Protein AF-A0A9E5WN48-F1 (afdb_monomer_lite)

pLDDT: mean 76.82, std 17.67, range [32.81, 97.25]

Secondary structure (DSSP, 8-state):
-------TTPBPTTS-B--PPTT-STTTSPPPPPPHHHHHHHHS----------S--TTS-EETTTHHHHHHHHHHHHHHTT--HHHHHHHHHHHHHHHEESPPPHHHHHHHHHHHHTSPP-THHHHHHH---HHHHTTS-SS--PPPPPPPPS-PPPPPPPPGGGS-TTTHHHHHHHHHHHTS-THHHHHHHHHHHHHHHGGG----PPPPPP-

Radius of gyration: 25.6 Å; chains: 1; bounding box: 61×51×61 Å

Sequence (215 aa):
DGGYIILPPSDHESSRQYCWIIGQEPSECDIAEAPDWLLDMIEQDSPAGPVASDEPVAGEEIPEGYRNRTLASQAGHMRQIGMAADEIAPALQAINLRRCKPPLDAAEVERIAASIGRYDPDTCRQAQVECWPERFLKNLGDGTDWPDPQPIPDALPPVKVFEPALLPGTIRPWVVDIAERMQCPVEFPAICAMVALAGIIGRRASIRPLPPKSP

Structure (mmCIF, N/CA/C/O backbone):
data_AF-A0A9E5WN48-F1
#
_entry.id   AF-A0A9E5WN48-F1
#
loop_
_atom_site.group_PDB
_atom_site.id
_atom_site.type_symbol
_atom_site.label_atom_id
_atom_site.label_alt_id
_atom_site.label_comp_id
_atom_site.label_asym_id
_atom_site.label_entity_id
_atom_site.label_seq_id
_atom_site.pdbx_PDB_ins_code
_atom_site.Cartn_x
_atom_site.Cartn_y
_atom_site.Cartn_z
_atom_site.occupancy
_atom_site.B_iso_or_equiv
_atom_site.auth_seq_id
_atom_site.auth_comp_id
_atom_site.auth_asym_id
_atom_site.auth_atom_id
_atom_site.pdbx_PDB_model_num
ATOM 1 N N . ASP A 1 1 ? 3.680 -8.773 9.009 1.00 37.78 1 ASP A N 1
ATOM 2 C CA . ASP A 1 1 ? 3.330 -8.439 7.617 1.00 37.78 1 ASP A CA 1
ATOM 3 C C . ASP A 1 1 ? 4.567 -8.447 6.745 1.00 37.78 1 ASP A C 1
ATOM 5 O O . ASP A 1 1 ? 5.608 -7.995 7.198 1.00 37.78 1 ASP A O 1
ATOM 9 N N . GLY A 1 2 ? 4.470 -9.020 5.545 1.00 46.91 2 GLY A N 1
ATOM 10 C CA . GLY A 1 2 ? 5.598 -9.174 4.619 1.00 46.91 2 GLY A CA 1
ATOM 11 C C . GLY A 1 2 ? 5.690 -10.596 4.078 1.00 46.91 2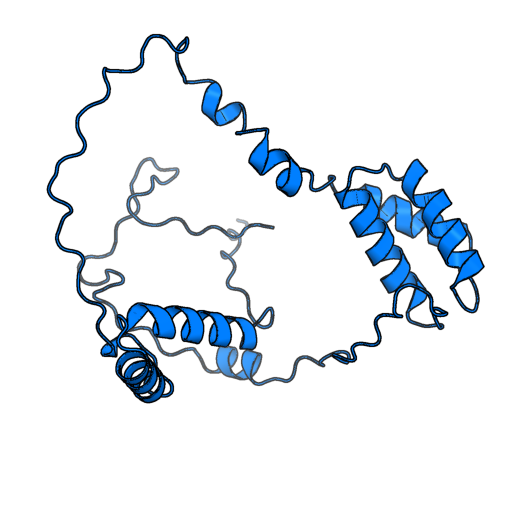 GLY A C 1
ATOM 12 O O . GLY A 1 2 ? 6.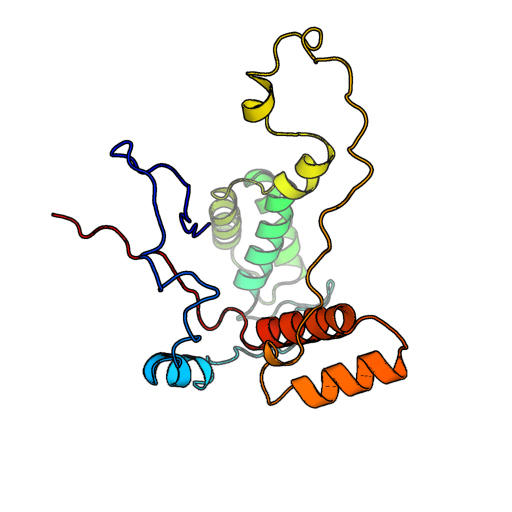525 -11.380 4.520 1.00 46.91 2 GLY A O 1
ATOM 13 N N . GLY A 1 3 ? 4.793 -10.956 3.157 1.00 51.94 3 GLY A N 1
ATOM 14 C CA . GLY A 1 3 ? 4.974 -12.171 2.367 1.00 51.94 3 GLY A CA 1
ATOM 15 C C . GLY A 1 3 ? 6.113 -11.938 1.381 1.00 51.94 3 GLY A C 1
ATOM 16 O O . GLY A 1 3 ? 6.066 -10.973 0.624 1.00 51.94 3 GLY A O 1
ATOM 17 N N . TYR A 1 4 ? 7.132 -12.787 1.409 1.00 59.59 4 TYR A N 1
ATOM 18 C CA . TYR A 1 4 ? 8.212 -12.780 0.429 1.00 59.59 4 TYR A CA 1
ATOM 19 C C . TYR A 1 4 ? 8.173 -14.082 -0.367 1.00 59.59 4 TYR A C 1
ATOM 21 O O . TYR A 1 4 ? 7.771 -15.129 0.145 1.00 59.59 4 TYR A O 1
ATOM 29 N N . ILE A 1 5 ? 8.570 -13.997 -1.630 1.00 69.06 5 ILE A N 1
ATOM 30 C CA . ILE A 1 5 ? 8.809 -15.152 -2.492 1.00 69.06 5 ILE A CA 1
ATOM 31 C C . ILE A 1 5 ? 10.312 -15.243 -2.741 1.00 69.06 5 ILE A C 1
ATOM 33 O O . ILE A 1 5 ? 10.980 -14.220 -2.884 1.00 69.06 5 ILE A O 1
ATOM 37 N N . ILE A 1 6 ? 10.847 -16.461 -2.754 1.00 76.31 6 ILE A N 1
ATOM 38 C CA . ILE A 1 6 ? 12.250 -16.719 -3.082 1.00 76.31 6 ILE A CA 1
ATOM 39 C C . ILE A 1 6 ? 12.292 -17.123 -4.555 1.00 76.31 6 ILE A C 1
ATOM 41 O O . ILE A 1 6 ? 11.591 -18.049 -4.956 1.00 76.31 6 ILE A O 1
ATOM 45 N N . LEU A 1 7 ? 13.077 -16.407 -5.359 1.00 77.94 7 LEU A N 1
ATOM 46 C CA . LEU A 1 7 ? 13.187 -16.631 -6.801 1.00 77.94 7 LEU A CA 1
ATOM 47 C C . LEU A 1 7 ? 14.595 -17.109 -7.164 1.00 77.94 7 LEU A C 1
ATOM 49 O O . LEU A 1 7 ? 15.557 -16.689 -6.515 1.00 77.94 7 LEU A O 1
ATOM 53 N N . PRO A 1 8 ? 14.758 -17.927 -8.214 1.00 81.31 8 PRO A N 1
ATOM 54 C CA . PRO A 1 8 ? 16.066 -18.175 -8.807 1.00 81.31 8 PRO A CA 1
ATOM 55 C C . PRO A 1 8 ? 16.830 -16.870 -9.100 1.00 81.31 8 PRO A C 1
ATOM 57 O O . PRO A 1 8 ? 16.208 -15.911 -9.564 1.00 81.31 8 PRO A O 1
ATOM 60 N N . PRO A 1 9 ? 18.155 -16.809 -8.870 1.00 80.25 9 PRO A N 1
ATOM 61 C CA . PRO A 1 9 ? 19.050 -17.873 -8.398 1.00 80.25 9 PRO A CA 1
ATOM 62 C C . PRO A 1 9 ? 19.294 -17.848 -6.871 1.00 80.25 9 PRO A C 1
ATOM 64 O O . PRO A 1 9 ? 20.406 -18.107 -6.424 1.00 80.25 9 PRO A O 1
ATOM 67 N N . SER A 1 10 ? 18.300 -17.487 -6.050 1.00 82.88 10 SER A N 1
ATOM 68 C CA . SER A 1 10 ? 18.485 -17.366 -4.593 1.00 82.88 10 SER A CA 1
ATOM 69 C C . SER A 1 10 ? 18.923 -18.683 -3.940 1.00 82.88 10 SER A C 1
ATOM 71 O O . SER A 1 10 ? 18.476 -19.766 -4.334 1.00 82.88 10 SER A O 1
ATOM 73 N N . ASP A 1 11 ? 19.746 -18.585 -2.896 1.00 85.81 11 ASP A N 1
ATOM 74 C CA . ASP A 1 11 ? 20.215 -19.742 -2.134 1.00 85.81 11 ASP A CA 1
ATOM 75 C C . ASP A 1 11 ? 19.125 -20.291 -1.192 1.00 85.81 11 ASP A C 1
ATOM 77 O O . ASP A 1 11 ? 18.425 -19.552 -0.496 1.00 85.81 11 ASP A O 1
ATOM 81 N N . HIS A 1 12 ? 18.995 -21.615 -1.156 1.00 78.31 12 HIS A N 1
ATOM 82 C CA . HIS A 1 12 ? 18.154 -22.366 -0.228 1.00 78.31 12 HIS A CA 1
ATOM 83 C C . HIS A 1 12 ? 18.932 -22.710 1.052 1.00 78.31 12 HIS A C 1
ATOM 85 O O . HIS A 1 12 ? 20.155 -22.855 1.024 1.00 78.31 12 HIS A O 1
ATOM 91 N N . GLU A 1 13 ? 18.231 -22.958 2.163 1.00 80.19 13 GLU A N 1
ATOM 92 C CA . GLU A 1 13 ? 18.837 -23.397 3.436 1.00 80.19 13 GLU A CA 1
ATOM 93 C C . GLU A 1 13 ? 19.709 -24.660 3.299 1.00 80.19 13 GLU A C 1
ATOM 95 O O . GLU A 1 13 ? 20.651 -24.861 4.059 1.00 80.19 13 GLU A O 1
ATOM 100 N N . SER A 1 14 ? 19.452 -25.483 2.278 1.00 81.25 14 SER A N 1
ATOM 101 C CA . SER A 1 14 ? 20.245 -26.671 1.945 1.00 81.25 14 SER A CA 1
ATOM 102 C C . SER A 1 14 ? 21.529 -26.379 1.147 1.00 81.25 14 SER A C 1
ATOM 104 O O . SER A 1 14 ? 22.093 -27.310 0.572 1.00 81.25 14 SER A O 1
ATOM 106 N N . SER A 1 15 ? 21.927 -25.110 0.997 1.00 80.88 15 SER A N 1
ATOM 107 C CA . SER A 1 15 ? 23.059 -24.656 0.164 1.00 80.88 15 SER A CA 1
ATOM 108 C C . SER A 1 15 ? 22.938 -25.000 -1.330 1.00 80.88 15 SER A C 1
ATOM 110 O O . SER A 1 15 ? 23.935 -25.078 -2.044 1.00 80.88 15 SER A O 1
ATOM 112 N N . ARG A 1 16 ? 21.713 -25.232 -1.813 1.00 80.94 16 ARG A N 1
ATOM 113 C CA . ARG A 1 16 ? 21.391 -25.389 -3.242 1.00 80.94 16 ARG A CA 1
ATOM 114 C C . ARG A 1 16 ? 20.715 -24.115 -3.731 1.00 80.94 16 ARG A C 1
ATOM 116 O O . ARG A 1 16 ? 20.068 -23.448 -2.936 1.00 80.94 16 ARG A O 1
ATOM 123 N N . GLN A 1 17 ? 20.810 -23.801 -5.015 1.00 81.94 17 GLN A N 1
ATOM 124 C CA . GLN A 1 17 ? 20.102 -22.654 -5.584 1.00 81.94 17 GLN A CA 1
ATOM 125 C C . GLN A 1 17 ? 18.737 -23.058 -6.120 1.00 81.94 17 GLN A C 1
ATOM 127 O O . GLN A 1 17 ? 18.580 -24.133 -6.704 1.00 81.94 17 GLN A O 1
ATOM 132 N N . TYR A 1 18 ? 17.758 -22.173 -5.944 1.00 82.06 18 TYR A N 1
ATOM 133 C CA . TYR A 1 18 ? 16.529 -22.250 -6.717 1.00 82.06 18 TYR A CA 1
ATOM 134 C C . TYR A 1 18 ? 16.872 -22.037 -8.194 1.00 82.06 18 TYR A C 1
ATOM 136 O O . TYR A 1 18 ? 17.537 -21.066 -8.547 1.00 82.06 18 TYR A O 1
ATOM 144 N N . CYS A 1 19 ? 16.407 -22.930 -9.061 1.00 82.50 19 CYS A N 1
ATOM 145 C CA . CYS A 1 19 ? 16.477 -22.779 -10.509 1.00 82.50 19 CYS A CA 1
ATOM 146 C C . CYS A 1 19 ? 15.087 -22.973 -11.116 1.00 82.50 19 CYS A C 1
ATOM 148 O O . CYS A 1 19 ? 14.242 -23.672 -10.549 1.00 82.50 19 CYS A O 1
ATOM 150 N N . TRP A 1 20 ? 14.848 -22.340 -12.264 1.00 82.69 20 TRP A N 1
ATOM 151 C CA . TRP A 1 20 ? 13.679 -22.659 -13.074 1.00 82.69 20 TRP A CA 1
ATOM 152 C C . TRP A 1 20 ? 13.835 -24.069 -13.638 1.00 82.69 20 TRP A C 1
ATOM 154 O O . TRP A 1 20 ? 14.940 -24.499 -13.983 1.00 82.69 20 TRP A O 1
ATOM 164 N N . ILE A 1 21 ? 12.725 -24.798 -13.723 1.00 86.38 21 ILE A N 1
ATOM 165 C CA . ILE A 1 21 ? 12.701 -26.033 -14.504 1.00 86.38 21 ILE A CA 1
ATOM 166 C C . ILE A 1 21 ? 12.918 -25.622 -15.963 1.00 86.38 21 ILE A C 1
ATOM 168 O O . ILE A 1 21 ? 12.283 -24.681 -16.432 1.00 86.38 21 ILE A O 1
ATOM 172 N N . ILE A 1 22 ? 13.825 -26.307 -16.662 1.00 82.75 22 ILE A N 1
ATOM 173 C CA . ILE A 1 22 ? 14.122 -26.038 -18.076 1.00 82.75 22 ILE A CA 1
ATOM 174 C C . ILE A 1 22 ? 12.816 -26.097 -18.880 1.00 82.75 22 ILE A C 1
ATOM 176 O O . ILE A 1 22 ? 12.098 -27.097 -18.790 1.00 82.75 22 ILE A O 1
ATOM 180 N N . GLY A 1 23 ? 12.515 -25.055 -19.659 1.00 79.44 23 GLY A N 1
ATOM 181 C CA . GLY A 1 23 ? 11.264 -24.961 -20.415 1.00 79.44 23 GLY A CA 1
ATOM 182 C C . GLY A 1 23 ? 10.073 -24.421 -19.614 1.00 79.44 23 GLY A C 1
ATOM 183 O O . GLY A 1 23 ? 8.961 -24.421 -20.133 1.00 79.44 23 GLY A O 1
ATOM 184 N N . GLN A 1 24 ? 10.262 -24.043 -18.344 1.00 81.50 24 GLN A N 1
ATOM 185 C CA . GLN A 1 24 ? 9.226 -23.462 -17.478 1.00 81.50 24 GLN A CA 1
ATOM 186 C C . GLN A 1 24 ? 9.681 -22.168 -16.799 1.00 81.50 24 GLN A C 1
ATOM 188 O O . GLN A 1 24 ? 9.308 -21.853 -15.663 1.00 81.50 24 GLN A O 1
ATOM 193 N N . GLU A 1 25 ? 10.534 -21.417 -17.478 1.00 82.94 25 GLU A N 1
ATOM 194 C CA . GLU A 1 25 ? 10.893 -20.072 -17.055 1.00 82.94 25 GLU A CA 1
ATOM 195 C C . GLU A 1 25 ? 9.659 -19.149 -17.156 1.00 82.94 25 GLU A C 1
ATOM 197 O O . GLU A 1 25 ? 8.767 -19.406 -17.966 1.00 82.94 25 GLU A O 1
ATOM 202 N N . PRO A 1 26 ? 9.570 -18.045 -16.386 1.00 77.12 26 PRO A N 1
ATOM 203 C CA . PRO A 1 26 ? 8.399 -17.161 -16.417 1.00 77.12 26 PRO A CA 1
ATOM 204 C C . PRO A 1 26 ? 8.081 -16.588 -17.801 1.00 77.12 26 PRO A C 1
ATOM 206 O O . PRO A 1 26 ? 6.944 -16.224 -18.064 1.00 77.12 26 PRO A O 1
ATOM 209 N N . SER A 1 27 ? 9.087 -16.487 -18.672 1.00 76.50 27 SER A N 1
ATOM 210 C CA . SER A 1 27 ? 8.938 -16.066 -20.067 1.00 76.50 27 SER A CA 1
ATOM 211 C C . SER A 1 27 ? 8.544 -17.190 -21.030 1.00 76.50 27 SER A C 1
ATOM 213 O O . SER A 1 27 ? 8.206 -16.897 -22.170 1.00 76.50 27 SER A O 1
ATOM 215 N N . GLU A 1 28 ? 8.636 -18.451 -20.606 1.00 80.69 28 GLU A N 1
ATOM 216 C CA . GLU A 1 28 ? 8.344 -19.647 -21.413 1.00 80.69 28 GLU A CA 1
ATOM 217 C C . GLU A 1 28 ? 7.016 -20.314 -21.023 1.00 80.69 28 GLU A C 1
ATOM 219 O O . GLU A 1 28 ? 6.503 -21.154 -21.761 1.00 80.69 28 GLU A O 1
ATOM 224 N N . CYS A 1 29 ? 6.444 -19.929 -19.881 1.00 75.81 29 CYS A N 1
ATOM 225 C CA . CYS A 1 29 ? 5.135 -20.375 -19.426 1.00 75.81 29 CYS A CA 1
ATOM 226 C C . CYS A 1 29 ? 4.051 -19.359 -19.780 1.00 75.81 29 CYS A C 1
ATOM 228 O O . CYS A 1 29 ? 4.156 -18.179 -19.436 1.00 75.81 29 CYS A O 1
AT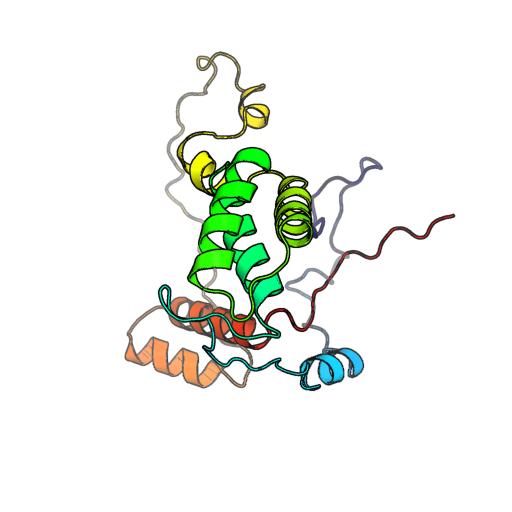OM 230 N N . ASP A 1 30 ? 2.952 -19.844 -20.353 1.00 78.12 30 ASP A N 1
ATOM 231 C CA . ASP A 1 30 ? 1.720 -19.066 -20.397 1.00 78.12 30 ASP A CA 1
ATOM 232 C C . ASP A 1 30 ? 1.208 -18.811 -18.974 1.00 78.12 30 ASP A C 1
ATOM 234 O O . ASP A 1 30 ? 1.327 -19.650 -18.073 1.00 78.12 30 ASP A O 1
ATOM 238 N N . ILE A 1 31 ? 0.612 -17.635 -18.772 1.00 77.38 31 ILE A N 1
ATOM 239 C CA . ILE A 1 31 ? -0.076 -17.326 -17.521 1.00 77.38 31 ILE A CA 1
ATOM 240 C C . ILE A 1 31 ? -1.234 -18.315 -17.382 1.00 77.38 31 ILE A C 1
ATOM 242 O O . ILE A 1 31 ? -2.147 -18.328 -18.206 1.00 77.38 31 ILE A O 1
ATOM 246 N N . ALA A 1 32 ? -1.189 -19.141 -16.336 1.00 79.56 32 ALA A N 1
ATOM 247 C CA . ALA A 1 32 ? -2.253 -20.089 -16.046 1.00 79.56 32 ALA A CA 1
ATOM 248 C C . ALA A 1 32 ? -3.584 -19.358 -15.819 1.00 79.56 32 ALA A C 1
ATOM 250 O O . ALA A 1 32 ? -3.618 -18.301 -15.179 1.00 79.56 32 ALA A O 1
ATOM 251 N N . GLU A 1 33 ? -4.680 -19.940 -16.310 1.00 82.62 33 GLU A N 1
ATOM 252 C CA . GLU A 1 33 ? -6.013 -19.416 -16.024 1.00 82.62 33 GLU A CA 1
ATOM 253 C C . GLU A 1 33 ? -6.263 -19.405 -14.512 1.00 82.62 33 GLU A C 1
ATOM 255 O O . GLU A 1 33 ? -5.907 -20.339 -13.783 1.00 82.62 33 GLU A O 1
ATOM 260 N N . ALA A 1 34 ? -6.856 -18.310 -14.032 1.00 82.38 34 ALA A N 1
ATOM 261 C CA . ALA A 1 34 ? -7.240 -18.201 -12.636 1.00 82.38 34 ALA A CA 1
ATOM 262 C C . ALA A 1 34 ? -8.321 -19.254 -12.338 1.00 82.38 34 ALA A C 1
ATOM 264 O O . ALA A 1 34 ? -9.293 -19.343 -13.085 1.00 82.38 34 ALA A O 1
ATOM 265 N N . PRO A 1 35 ? -8.183 -20.048 -11.264 1.00 86.75 35 PRO A N 1
ATOM 266 C CA . PRO A 1 35 ? -9.173 -21.066 -10.943 1.00 86.75 35 PRO A CA 1
ATOM 267 C C . PRO A 1 35 ? -10.507 -20.424 -10.534 1.00 86.75 35 PRO A C 1
ATOM 269 O O . PRO A 1 35 ? -10.507 -19.386 -9.872 1.00 86.75 35 PRO A O 1
ATOM 272 N N . ASP A 1 36 ? -11.628 -21.078 -10.849 1.00 87.12 36 ASP A N 1
ATOM 273 C CA . ASP A 1 36 ? -12.984 -20.535 -10.644 1.00 87.12 36 ASP A CA 1
ATOM 274 C C . ASP A 1 36 ? -13.228 -20.031 -9.216 1.00 87.12 36 ASP A C 1
ATOM 276 O O . ASP A 1 36 ? -13.734 -18.935 -9.022 1.00 87.12 36 ASP A O 1
ATOM 280 N N . TRP A 1 37 ? -12.758 -20.759 -8.198 1.00 86.75 37 TRP A N 1
ATOM 281 C CA . TRP A 1 37 ? -12.919 -20.345 -6.797 1.00 86.75 37 TRP A CA 1
ATOM 282 C C . TRP A 1 37 ? -12.255 -18.994 -6.479 1.00 86.75 37 TRP A C 1
ATOM 284 O O . TRP A 1 37 ? -12.676 -18.298 -5.553 1.00 86.75 37 TRP A O 1
ATOM 294 N N . LEU A 1 38 ? -11.188 -18.635 -7.201 1.00 80.12 38 LEU A N 1
ATOM 295 C CA . LEU A 1 38 ? -10.506 -17.353 -7.049 1.00 80.12 38 LEU A CA 1
ATOM 296 C C . LEU A 1 38 ? -11.290 -16.249 -7.760 1.00 80.12 38 LEU A C 1
ATOM 298 O O . LEU A 1 38 ? -11.389 -15.148 -7.223 1.00 80.12 38 LEU A O 1
ATOM 302 N N . LEU A 1 39 ? -11.861 -16.550 -8.929 1.00 84.06 39 LEU A N 1
ATOM 303 C CA . LEU A 1 39 ? -12.754 -15.639 -9.647 1.00 84.06 39 LEU A CA 1
ATOM 304 C C . LEU A 1 39 ? -14.007 -15.352 -8.815 1.00 84.06 39 LEU A C 1
ATOM 306 O O . LEU A 1 39 ? -14.292 -14.188 -8.547 1.00 84.06 39 LEU A O 1
ATOM 310 N N . ASP A 1 40 ? -14.648 -16.389 -8.276 1.00 83.94 40 ASP A N 1
ATOM 311 C CA . ASP A 1 40 ? -15.796 -16.281 -7.373 1.00 83.94 40 ASP A CA 1
ATOM 312 C C . ASP A 1 40 ? -15.479 -15.400 -6.155 1.00 83.94 40 ASP A C 1
ATOM 314 O O . ASP A 1 40 ? -16.303 -14.600 -5.721 1.00 83.94 40 ASP A O 1
ATOM 318 N N . MET A 1 41 ? -14.272 -15.516 -5.592 1.00 76.38 41 MET A N 1
ATOM 319 C CA . MET A 1 41 ? -13.831 -14.701 -4.454 1.00 76.38 41 MET A CA 1
ATOM 320 C C . MET A 1 41 ? -13.650 -13.221 -4.818 1.00 76.38 41 MET A C 1
ATOM 322 O O . MET A 1 41 ? -13.844 -12.351 -3.969 1.00 76.38 41 MET A O 1
ATOM 326 N N . ILE A 1 42 ? -13.259 -12.927 -6.060 1.00 76.31 42 ILE A N 1
ATOM 327 C CA . ILE A 1 42 ? -13.094 -11.559 -6.570 1.00 76.31 42 ILE A CA 1
ATOM 328 C C . ILE A 1 42 ? -14.457 -10.945 -6.934 1.00 76.31 42 ILE A C 1
ATOM 330 O O . ILE A 1 42 ? -14.657 -9.745 -6.703 1.00 76.31 42 ILE A O 1
ATOM 334 N N . GLU A 1 43 ? -15.366 -11.760 -7.482 1.00 77.44 43 GLU A N 1
ATOM 335 C CA . GLU A 1 43 ? -16.725 -11.390 -7.897 1.00 77.44 43 GLU A CA 1
ATOM 336 C C . GLU A 1 43 ? -17.693 -11.231 -6.727 1.00 77.44 43 GLU A C 1
ATOM 338 O O . GLU A 1 43 ? -18.587 -10.386 -6.786 1.00 77.44 43 GLU A O 1
ATOM 343 N N . GLN A 1 44 ? -17.517 -12.003 -5.652 1.00 66.38 44 GLN A N 1
ATOM 344 C CA . GLN A 1 44 ? -18.263 -11.790 -4.423 1.00 66.38 44 GLN A CA 1
ATOM 345 C C . GLN A 1 44 ? -18.007 -10.364 -3.939 1.00 66.38 44 GLN A C 1
ATOM 347 O O . GLN A 1 44 ? -16.881 -9.993 -3.592 1.00 66.38 44 GLN A O 1
ATOM 352 N N . ASP A 1 45 ? -19.077 -9.570 -3.880 1.00 54.53 45 ASP A N 1
ATOM 353 C CA . ASP A 1 45 ? -19.098 -8.352 -3.093 1.00 54.53 45 ASP A CA 1
ATOM 354 C C . ASP A 1 45 ? -18.744 -8.759 -1.660 1.00 54.53 45 ASP A C 1
ATOM 356 O O . ASP A 1 45 ? -19.589 -9.172 -0.863 1.00 54.53 45 ASP A O 1
ATOM 360 N N . SER A 1 46 ? -17.462 -8.624 -1.303 1.00 49.31 46 SER A N 1
ATOM 361 C CA . SER A 1 46 ? -17.122 -8.315 0.078 1.00 49.31 46 SER A CA 1
ATOM 362 C C . SER A 1 46 ? -18.074 -7.195 0.449 1.00 49.31 46 SER A C 1
ATOM 364 O O . SER A 1 46 ? -18.129 -6.242 -0.335 1.00 49.31 46 SER A O 1
ATOM 366 N N . PRO A 1 47 ? -18.844 -7.289 1.552 1.00 43.75 47 PRO A N 1
ATOM 367 C CA . PRO A 1 47 ? -19.654 -6.170 1.972 1.00 43.75 47 PRO A CA 1
ATOM 368 C C . PRO A 1 47 ? -18.687 -5.003 2.024 1.00 43.75 47 PRO A C 1
ATOM 370 O O . PRO A 1 47 ? -17.789 -4.950 2.871 1.00 43.75 47 PRO A O 1
ATOM 373 N N . ALA A 1 48 ? -18.816 -4.117 1.040 1.00 42.12 48 ALA A N 1
ATOM 374 C CA . ALA A 1 48 ? -18.238 -2.813 1.091 1.00 42.12 48 ALA A CA 1
ATOM 375 C C . ALA A 1 48 ? -19.011 -2.205 2.250 1.00 42.12 48 ALA A C 1
ATOM 377 O O . ALA A 1 48 ? -20.072 -1.614 2.068 1.00 42.12 48 ALA A O 1
ATOM 378 N N . GLY A 1 49 ? -18.524 -2.449 3.474 1.00 40.53 49 GLY A N 1
ATOM 379 C CA . GLY A 1 49 ? -18.810 -1.576 4.589 1.00 40.53 49 GLY A CA 1
ATOM 380 C C . GLY A 1 49 ? -18.603 -0.195 3.995 1.00 40.53 49 GLY A C 1
ATOM 381 O O . GLY A 1 49 ? -17.546 0.012 3.389 1.00 40.53 49 GLY A O 1
ATOM 382 N N . PRO A 1 50 ? -19.660 0.626 3.979 1.00 32.81 50 PRO A N 1
ATOM 383 C CA . PRO A 1 50 ? -19.851 1.643 2.969 1.00 32.81 50 PRO A CA 1
ATOM 384 C C . PRO A 1 50 ? -18.543 2.389 2.762 1.00 32.81 50 PRO A C 1
ATOM 386 O O . PRO A 1 50 ? -17.987 2.940 3.712 1.00 32.81 50 PRO A O 1
ATOM 389 N N . VAL A 1 51 ? -18.069 2.437 1.514 1.00 41.12 51 VAL A N 1
ATOM 390 C CA . VAL A 1 51 ? -17.160 3.499 1.066 1.00 41.12 51 VAL A CA 1
ATOM 391 C C . VAL A 1 51 ? -17.996 4.778 0.961 1.00 41.12 51 VAL A C 1
ATOM 393 O O . VAL A 1 51 ? -18.051 5.449 -0.060 1.00 41.12 51 VAL A O 1
ATOM 396 N N . ALA A 1 52 ? -18.732 5.082 2.025 1.00 37.31 52 ALA A N 1
ATOM 397 C CA . ALA A 1 52 ? -19.055 6.437 2.338 1.00 37.31 52 ALA A CA 1
ATOM 398 C C . ALA A 1 52 ? -17.735 7.002 2.850 1.00 37.31 52 ALA A C 1
ATOM 400 O O . ALA A 1 52 ? -17.143 6.513 3.816 1.00 37.31 52 ALA A O 1
ATOM 401 N N . SER A 1 53 ? -17.267 8.037 2.176 1.00 38.28 53 SER A N 1
ATOM 402 C CA . SER A 1 53 ? -16.560 9.139 2.807 1.00 38.28 53 SER A CA 1
ATOM 403 C C . SER A 1 53 ? -17.439 9.738 3.923 1.00 38.28 53 SER A C 1
ATOM 405 O O . SER A 1 53 ? -17.885 10.871 3.822 1.00 38.28 53 SER A O 1
ATOM 407 N N . ASP A 1 54 ? -17.724 8.930 4.942 1.00 41.34 54 ASP A N 1
ATOM 408 C CA . ASP A 1 54 ? -18.321 9.263 6.236 1.00 41.34 54 ASP A CA 1
ATOM 409 C C . ASP A 1 54 ? -17.207 9.224 7.294 1.00 41.34 54 ASP A C 1
ATOM 411 O O . ASP A 1 54 ? -17.447 9.024 8.485 1.00 41.34 54 ASP A O 1
ATOM 415 N N . GLU A 1 55 ? -15.942 9.381 6.874 1.00 42.56 55 GLU A N 1
ATOM 416 C CA . GLU A 1 55 ? -14.954 9.880 7.818 1.00 42.56 55 GLU A CA 1
ATOM 417 C C . GLU A 1 55 ? -15.480 11.231 8.296 1.00 42.56 55 GLU A C 1
ATOM 419 O O . GLU A 1 55 ? -15.672 12.120 7.462 1.00 42.56 55 GLU A O 1
ATOM 424 N N . PRO A 1 56 ? -15.731 11.405 9.606 1.00 46.94 56 PRO A N 1
ATOM 425 C CA . PRO A 1 56 ? -16.098 12.702 10.127 1.00 46.94 56 PRO A CA 1
ATOM 426 C C . PRO A 1 56 ? -14.961 13.637 9.746 1.00 46.94 56 PRO A C 1
ATOM 428 O O . PRO A 1 56 ? -13.849 13.500 10.280 1.00 46.94 56 PRO A O 1
ATOM 431 N N . VAL A 1 57 ? -15.235 14.556 8.814 1.00 49.81 57 VAL A N 1
ATOM 432 C CA . VAL A 1 57 ? -14.324 15.634 8.434 1.00 49.81 57 VAL A CA 1
ATOM 433 C C . VAL A 1 57 ? -13.735 16.168 9.730 1.00 49.81 57 VAL A C 1
ATOM 435 O O . VAL A 1 57 ? -14.456 16.331 10.720 1.00 49.81 57 VAL A O 1
ATOM 438 N N . ALA A 1 58 ? -12.411 16.321 9.779 1.00 50.12 58 ALA A N 1
ATOM 439 C CA . ALA A 1 58 ? -11.695 16.728 10.980 1.00 50.12 58 ALA A CA 1
ATOM 440 C C . ALA A 1 58 ? -12.358 17.975 11.608 1.00 50.12 58 ALA A C 1
ATOM 442 O O . ALA A 1 58 ? -12.126 19.093 11.166 1.00 50.12 58 ALA A O 1
ATOM 443 N N . GLY A 1 59 ? -13.221 17.772 12.613 1.00 57.41 59 GLY A N 1
ATOM 444 C CA . GLY A 1 59 ? -14.071 18.833 13.159 1.00 57.41 59 GLY A CA 1
ATOM 445 C C . GLY A 1 59 ? -15.469 18.399 13.609 1.00 57.41 59 GLY A C 1
ATOM 446 O O . GLY A 1 59 ? -15.940 18.924 14.612 1.00 57.41 59 GLY A O 1
ATOM 447 N N . GLU A 1 60 ? -16.108 17.423 12.958 1.00 68.50 60 GLU A N 1
ATOM 448 C CA . GLU A 1 60 ? -17.520 17.090 13.238 1.00 68.50 60 GLU A CA 1
ATOM 449 C C . GLU A 1 60 ? -17.704 16.020 14.330 1.00 68.50 60 GLU A C 1
ATOM 451 O O . GLU A 1 60 ? -16.759 15.299 14.683 1.00 68.50 60 GLU A O 1
ATOM 456 N N . GLU A 1 61 ? -18.901 15.982 14.924 1.00 86.62 61 GLU A N 1
ATOM 457 C CA . GLU A 1 61 ? -19.290 15.056 15.995 1.00 86.62 61 GLU A CA 1
ATOM 458 C C . GLU A 1 61 ? -19.163 13.590 15.542 1.00 86.62 61 GLU A C 1
ATOM 460 O O . GLU A 1 61 ? -19.415 13.255 14.390 1.00 86.62 61 GLU A O 1
ATOM 465 N N . ILE A 1 62 ? -18.751 12.703 16.451 1.00 85.12 62 ILE A N 1
ATOM 466 C CA . ILE A 1 62 ? -18.537 11.275 16.193 1.00 85.12 62 ILE A CA 1
ATOM 467 C C . ILE A 1 62 ? -19.711 10.495 16.803 1.00 85.12 62 ILE A C 1
ATOM 469 O O . ILE A 1 62 ? -19.775 10.372 18.036 1.00 85.12 62 ILE A O 1
ATOM 473 N N . PRO A 1 63 ? -20.634 9.968 15.979 1.00 84.56 63 PRO A N 1
ATOM 474 C CA . PRO A 1 63 ? -21.814 9.271 16.467 1.00 84.56 63 PRO A CA 1
ATOM 475 C C . PRO A 1 63 ? -21.492 7.879 17.025 1.00 84.56 63 PRO A C 1
ATOM 477 O O . PRO A 1 63 ? -20.440 7.274 16.772 1.00 84.56 63 PRO A O 1
ATOM 480 N N . GLU A 1 64 ? -22.439 7.350 17.794 1.00 81.75 64 GLU A N 1
ATOM 481 C CA . GLU A 1 64 ? -22.439 5.970 18.264 1.00 81.75 64 GLU A CA 1
ATOM 482 C C . GLU A 1 64 ? -22.244 4.972 17.105 1.00 81.75 64 GLU A C 1
ATOM 484 O O . GLU A 1 64 ? -22.779 5.142 16.015 1.00 81.75 64 GLU A O 1
ATOM 489 N N . GLY A 1 65 ? -21.408 3.952 17.325 1.00 83.56 65 GLY A N 1
ATOM 490 C CA . GLY A 1 65 ? -20.971 2.995 16.298 1.00 83.56 65 GLY A CA 1
ATOM 491 C C . GLY A 1 65 ? -19.613 3.322 15.663 1.00 83.56 65 GLY A C 1
ATOM 492 O O . GLY A 1 65 ? -18.872 2.402 15.325 1.00 83.56 65 GLY A O 1
ATOM 493 N N . TYR A 1 66 ? -19.220 4.600 15.602 1.00 83.56 66 TYR A N 1
ATOM 494 C CA . TYR A 1 66 ? -17.970 5.023 14.944 1.00 83.56 66 TYR A CA 1
ATOM 495 C C . TYR A 1 66 ? -16.831 5.353 15.919 1.00 83.56 66 TYR A C 1
ATOM 497 O O . TYR A 1 66 ? -15.659 5.243 15.570 1.00 83.56 66 TYR A O 1
ATOM 505 N N . ARG A 1 67 ? -17.163 5.680 17.174 1.00 89.12 67 ARG A N 1
ATOM 506 C CA . ARG A 1 67 ? -16.233 6.166 18.216 1.00 89.12 67 ARG A CA 1
ATOM 507 C C . ARG A 1 67 ? -14.954 5.337 18.366 1.00 89.12 67 ARG A C 1
ATOM 509 O O . ARG A 1 67 ? -13.867 5.894 18.263 1.00 89.12 67 ARG A O 1
ATOM 516 N N . ASN A 1 68 ? -15.067 4.022 18.586 1.00 90.62 68 ASN A N 1
ATOM 517 C CA . ASN A 1 68 ? -13.899 3.160 18.811 1.00 90.62 68 ASN A CA 1
ATOM 518 C C . ASN A 1 68 ? -13.004 3.115 17.557 1.00 90.62 68 ASN A C 1
ATOM 520 O O . ASN A 1 68 ? -11.812 3.393 17.649 1.00 90.62 68 ASN A O 1
ATOM 524 N N . ARG A 1 69 ? -13.592 2.906 16.369 1.00 88.81 69 ARG A N 1
ATOM 525 C CA . ARG A 1 69 ? -12.859 2.925 15.092 1.00 88.81 69 ARG A CA 1
ATOM 526 C C . ARG A 1 69 ? -12.132 4.255 14.872 1.00 88.81 69 ARG A C 1
ATOM 528 O O . ARG A 1 69 ? -10.956 4.250 14.515 1.00 88.81 69 ARG A O 1
ATOM 535 N N . THR A 1 70 ? -12.801 5.384 15.103 1.00 88.94 70 THR A N 1
ATOM 536 C CA . THR A 1 70 ? -12.210 6.716 14.921 1.00 88.94 70 THR A CA 1
ATOM 537 C C . THR A 1 70 ? -11.088 6.989 15.924 1.00 88.94 70 THR A C 1
ATOM 539 O O . THR A 1 70 ? -10.020 7.451 15.523 1.00 88.94 70 THR A O 1
ATOM 542 N N . LEU A 1 71 ? -11.283 6.669 17.208 1.00 92.81 71 LEU A N 1
ATOM 543 C CA . LEU A 1 71 ? -10.258 6.851 18.242 1.00 92.81 71 LEU A CA 1
ATOM 544 C C . LEU A 1 71 ? -9.057 5.922 18.021 1.00 92.81 71 LEU A C 1
ATOM 546 O O . LEU A 1 71 ? -7.923 6.370 18.148 1.00 92.81 71 LEU A O 1
ATOM 550 N N . ALA A 1 72 ? -9.277 4.668 17.619 1.00 91.94 72 ALA A N 1
ATOM 551 C CA . ALA A 1 72 ? -8.206 3.736 17.268 1.00 91.94 72 ALA A CA 1
ATOM 552 C C . ALA A 1 72 ? -7.400 4.218 16.050 1.00 91.94 72 ALA A C 1
ATOM 554 O O . ALA A 1 72 ? -6.176 4.107 16.038 1.00 91.94 72 ALA A O 1
ATOM 555 N N . SER A 1 73 ? -8.064 4.813 15.054 1.00 88.00 73 SER A N 1
ATOM 556 C CA . SER A 1 73 ? -7.395 5.414 13.894 1.00 88.00 73 SER A CA 1
ATOM 557 C C . SER A 1 73 ? -6.534 6.620 14.285 1.00 88.00 73 SER A C 1
ATOM 559 O O . SER A 1 73 ? -5.382 6.723 13.870 1.00 88.00 73 SER A O 1
ATOM 561 N N . GLN A 1 74 ? -7.063 7.523 15.117 1.00 93.00 74 GLN A N 1
ATOM 562 C CA . GLN A 1 74 ? -6.310 8.681 15.618 1.00 93.00 74 GLN A CA 1
ATOM 563 C C . GLN A 1 74 ? -5.124 8.252 16.488 1.00 93.00 74 GLN A C 1
ATOM 565 O O . GLN A 1 74 ? -4.026 8.785 16.343 1.00 93.00 74 GLN A O 1
ATOM 570 N N . ALA A 1 75 ? -5.326 7.249 17.344 1.00 93.62 75 ALA A N 1
ATOM 571 C CA . ALA A 1 75 ? -4.273 6.621 18.129 1.00 93.62 75 ALA A CA 1
ATOM 572 C C . ALA A 1 75 ? -3.180 6.024 17.240 1.00 93.62 75 ALA A C 1
ATOM 574 O O . ALA A 1 75 ? -2.000 6.235 17.505 1.00 93.62 75 ALA A O 1
ATOM 575 N N . GLY A 1 76 ? -3.563 5.321 16.170 1.00 90.06 76 GLY A N 1
ATOM 576 C CA . GLY A 1 76 ? -2.626 4.752 15.202 1.00 90.06 76 GLY A CA 1
ATOM 577 C C . GLY A 1 76 ? -1.761 5.820 14.537 1.00 90.06 76 GLY A C 1
ATOM 578 O O . GLY A 1 76 ? -0.551 5.648 14.437 1.00 90.06 76 GLY A O 1
ATOM 579 N N . HIS A 1 77 ? -2.354 6.957 14.161 1.00 88.69 77 HIS A N 1
ATOM 580 C CA . HIS A 1 77 ? -1.608 8.081 13.594 1.00 88.69 77 HIS A CA 1
ATOM 581 C C . HIS A 1 77 ? -0.620 8.700 14.595 1.00 88.69 77 HIS A C 1
ATOM 583 O O . HIS A 1 77 ? 0.545 8.907 14.266 1.00 88.69 77 HIS A O 1
ATOM 589 N N . MET A 1 78 ? -1.051 8.938 15.837 1.00 92.06 78 MET A N 1
ATOM 590 C CA . MET A 1 78 ? -0.165 9.436 16.897 1.00 92.06 78 MET A CA 1
ATOM 591 C C . MET A 1 78 ? 0.976 8.451 17.191 1.00 92.06 78 MET A C 1
ATOM 593 O O . MET A 1 78 ? 2.126 8.858 17.346 1.00 92.06 78 MET A O 1
ATOM 597 N N . ARG A 1 79 ? 0.683 7.145 17.180 1.00 92.56 79 ARG A N 1
ATOM 598 C CA . ARG A 1 79 ? 1.689 6.094 17.351 1.00 92.56 79 ARG A CA 1
ATOM 599 C C . ARG A 1 79 ? 2.680 6.044 16.194 1.00 92.56 79 ARG A C 1
ATOM 601 O O . ARG A 1 79 ? 3.871 5.890 16.436 1.00 92.56 79 ARG A O 1
ATOM 608 N N . GLN A 1 80 ? 2.215 6.221 14.958 1.00 84.44 80 GLN A N 1
ATOM 609 C CA . GLN A 1 80 ? 3.074 6.311 13.776 1.00 84.44 80 GLN A CA 1
ATOM 610 C C . GLN A 1 80 ? 4.075 7.473 13.878 1.00 84.44 80 GLN A C 1
ATOM 612 O O . GLN A 1 80 ? 5.216 7.325 13.457 1.00 84.44 80 GLN A O 1
ATOM 617 N N . ILE A 1 81 ? 3.669 8.603 14.467 1.00 85.12 81 ILE A N 1
ATOM 618 C CA . ILE A 1 81 ? 4.537 9.774 14.694 1.00 85.12 81 ILE A CA 1
ATOM 619 C C . ILE A 1 81 ? 5.495 9.561 15.889 1.00 85.12 81 ILE A C 1
ATOM 621 O O . ILE A 1 81 ? 6.382 10.374 16.130 1.00 85.12 81 ILE A O 1
ATOM 625 N N . GLY A 1 82 ? 5.370 8.448 16.618 1.00 87.12 82 GLY A N 1
ATOM 626 C CA . GLY A 1 82 ? 6.284 8.066 17.696 1.00 87.12 82 GLY A CA 1
ATOM 627 C C . GLY A 1 82 ? 5.760 8.310 19.107 1.00 87.12 82 GLY A C 1
ATOM 628 O O . GLY A 1 82 ? 6.485 8.037 20.059 1.00 87.12 82 GLY A O 1
ATOM 629 N N . MET A 1 83 ? 4.514 8.768 19.268 1.00 92.19 83 MET A N 1
ATOM 630 C CA . MET A 1 83 ? 3.949 8.998 20.600 1.00 92.19 83 MET A CA 1
ATOM 631 C C . MET A 1 83 ? 3.788 7.682 21.376 1.00 92.19 83 MET A C 1
ATOM 633 O O . MET A 1 83 ? 3.443 6.624 20.821 1.00 92.19 83 MET A O 1
ATOM 637 N N . ALA A 1 84 ? 4.042 7.742 22.678 1.00 92.38 84 ALA A N 1
ATOM 638 C CA . ALA A 1 84 ? 3.861 6.636 23.606 1.00 92.38 84 ALA A CA 1
ATOM 639 C C . ALA A 1 84 ? 2.397 6.516 24.071 1.00 92.38 84 ALA A C 1
ATOM 641 O O . ALA A 1 84 ? 1.587 7.430 23.915 1.00 92.38 84 ALA A O 1
ATOM 642 N N . ALA A 1 85 ? 2.015 5.352 24.606 1.00 91.62 85 ALA A N 1
ATOM 643 C CA . ALA A 1 85 ? 0.622 5.069 24.973 1.00 91.62 85 ALA A CA 1
ATOM 644 C C . ALA A 1 85 ? 0.075 6.025 26.052 1.00 91.62 85 ALA A C 1
ATOM 646 O O . ALA A 1 85 ? -1.099 6.396 26.012 1.00 91.62 85 ALA A O 1
ATOM 647 N N . ASP A 1 86 ? 0.931 6.438 26.984 1.00 94.31 86 ASP A N 1
ATOM 648 C CA . ASP A 1 86 ? 0.664 7.417 28.041 1.00 94.31 86 ASP A CA 1
ATOM 649 C C . ASP A 1 86 ? 0.519 8.853 27.512 1.00 94.31 86 ASP A C 1
ATOM 651 O O . ASP A 1 86 ? -0.189 9.652 28.121 1.00 94.31 86 ASP A O 1
ATOM 655 N N . GLU A 1 87 ? 1.094 9.168 26.349 1.00 94.62 87 GLU A N 1
ATOM 656 C CA . GLU A 1 87 ? 0.893 10.441 25.640 1.00 94.62 87 GLU A CA 1
ATOM 657 C C . GLU A 1 87 ? -0.359 10.412 24.746 1.00 94.62 87 GLU A C 1
ATOM 659 O O . GLU A 1 87 ? -1.068 11.411 24.600 1.00 94.62 87 GLU A O 1
ATOM 664 N N . ILE A 1 88 ? -0.669 9.248 24.168 1.00 95.31 88 ILE A N 1
ATOM 665 C CA . ILE A 1 88 ? -1.840 9.027 23.308 1.00 95.31 88 ILE A CA 1
ATOM 666 C C . ILE A 1 88 ? -3.141 9.081 24.118 1.00 95.31 88 ILE A C 1
ATOM 668 O O . ILE A 1 88 ? -4.116 9.697 23.682 1.00 95.31 88 ILE A O 1
ATOM 672 N N . ALA A 1 89 ? -3.178 8.450 25.295 1.00 96.31 89 ALA A N 1
ATOM 673 C CA . ALA A 1 89 ? -4.375 8.364 26.133 1.00 96.31 89 ALA A CA 1
ATOM 674 C C . ALA A 1 89 ? -5.019 9.732 26.467 1.00 96.31 89 ALA A C 1
ATOM 676 O O . ALA A 1 89 ? -6.214 9.895 26.196 1.00 96.31 89 ALA A O 1
ATOM 677 N N . PRO A 1 90 ? -4.293 10.749 26.980 1.00 97.12 90 PRO A N 1
ATOM 678 C CA . PRO A 1 90 ? -4.886 12.054 27.275 1.00 97.12 90 PRO A CA 1
ATOM 679 C C . PRO A 1 90 ? -5.367 12.787 26.014 1.00 97.12 90 PRO A C 1
ATOM 681 O O . PRO A 1 90 ? -6.396 13.468 26.056 1.00 97.12 90 PRO A O 1
ATOM 684 N N . ALA A 1 91 ? -4.684 12.613 24.877 1.00 95.38 91 ALA A N 1
ATOM 685 C CA . ALA A 1 91 ? -5.110 13.189 23.604 1.00 95.38 91 ALA A CA 1
ATOM 686 C C . ALA A 1 91 ? -6.435 12.575 23.122 1.00 95.38 91 ALA A C 1
ATOM 688 O O . ALA A 1 91 ? -7.369 13.303 22.770 1.00 95.38 91 ALA A O 1
ATOM 689 N N . LEU A 1 92 ? -6.564 11.244 23.177 1.00 95.81 92 LEU A N 1
ATOM 690 C CA . LEU A 1 92 ? -7.821 10.564 22.859 1.00 95.81 92 LEU A CA 1
ATOM 691 C C . LEU A 1 92 ? -8.940 10.957 23.820 1.00 95.81 92 LEU A C 1
ATOM 693 O O . LEU A 1 92 ? -10.071 11.144 23.378 1.00 95.81 92 LEU A O 1
ATOM 697 N N . GLN A 1 93 ? -8.640 11.130 25.108 1.00 97.12 93 GLN A N 1
ATOM 698 C CA . GLN A 1 93 ? -9.630 11.546 26.097 1.00 97.12 93 GLN A CA 1
ATOM 699 C C . GLN A 1 93 ? -10.192 12.935 25.773 1.00 97.12 93 GLN A C 1
ATOM 701 O O . GLN A 1 93 ? -11.410 13.133 25.801 1.00 97.12 93 GLN A O 1
ATOM 706 N N . ALA A 1 94 ? -9.331 13.881 25.388 1.00 95.38 94 ALA A N 1
ATOM 707 C CA . ALA A 1 94 ? -9.760 15.204 24.941 1.00 95.38 94 ALA A CA 1
ATOM 708 C C . ALA A 1 94 ? -10.644 15.127 23.683 1.00 95.38 94 ALA A C 1
ATOM 710 O O . ALA A 1 94 ? -11.664 15.817 23.594 1.00 95.38 94 ALA A O 1
ATOM 711 N N . ILE A 1 95 ? -10.299 14.263 22.722 1.00 93.56 95 ILE A N 1
ATOM 712 C CA . ILE A 1 95 ? -11.092 14.079 21.500 1.00 93.56 95 ILE A CA 1
ATOM 713 C C . ILE A 1 95 ? -12.439 13.412 21.805 1.00 93.56 95 ILE A C 1
ATOM 715 O O . ILE A 1 95 ? -13.463 13.873 21.302 1.00 93.56 95 ILE A O 1
ATOM 719 N N . ASN A 1 96 ? -12.457 12.390 22.658 1.00 95.31 96 ASN A N 1
ATOM 720 C CA . ASN A 1 96 ? -13.658 11.675 23.072 1.00 95.31 96 ASN A CA 1
ATOM 721 C C . ASN A 1 96 ? -14.659 12.609 23.765 1.00 95.31 96 ASN A C 1
ATOM 723 O O . ASN A 1 96 ? -15.817 12.672 23.363 1.00 95.31 96 ASN A O 1
ATOM 727 N N . LEU A 1 97 ? -14.204 13.408 24.734 1.00 94.50 97 LEU A N 1
ATOM 728 C CA . LEU A 1 97 ? -15.064 14.367 25.436 1.00 94.50 97 LEU A CA 1
ATOM 729 C C . LEU A 1 97 ? -15.595 15.470 24.513 1.00 94.50 97 LEU A C 1
ATOM 731 O O . LEU A 1 97 ? -16.731 15.918 24.671 1.00 94.50 97 LEU A O 1
ATOM 735 N N . ARG A 1 98 ? -14.784 15.910 23.543 1.00 92.44 98 ARG A N 1
ATOM 736 C CA . ARG A 1 98 ? -15.160 16.992 22.629 1.00 92.44 98 ARG A CA 1
ATOM 737 C C . ARG A 1 98 ? -16.081 16.525 21.503 1.00 92.44 98 ARG A C 1
ATOM 739 O O . ARG A 1 98 ? -16.984 17.266 21.130 1.00 92.44 98 ARG A O 1
ATOM 746 N N . ARG A 1 99 ? -15.824 15.345 20.930 1.00 91.31 99 ARG A N 1
ATOM 747 C CA . ARG A 1 99 ? -16.423 14.914 19.656 1.00 91.31 99 ARG A CA 1
ATOM 748 C C . ARG A 1 99 ? -17.330 13.691 19.772 1.00 91.31 99 ARG A C 1
ATOM 750 O O . ARG A 1 99 ? -18.274 13.622 19.001 1.00 91.31 99 ARG A O 1
ATOM 757 N N . CYS A 1 100 ? -17.108 12.746 20.685 1.00 91.00 100 CYS A N 1
ATOM 758 C CA . CYS A 1 100 ? -17.926 11.527 20.741 1.00 91.00 100 CYS A CA 1
ATOM 759 C C . CYS A 1 100 ? -19.296 11.778 21.383 1.00 91.00 100 CYS A C 1
ATOM 761 O O . CYS A 1 100 ? -19.387 12.327 22.484 1.00 91.00 100 CYS A O 1
ATOM 763 N N . LYS A 1 101 ? -20.366 11.324 20.721 1.00 89.56 101 LYS A N 1
ATOM 764 C CA . LYS A 1 101 ? -21.748 11.428 21.206 1.00 89.56 101 LYS A CA 1
ATOM 765 C C . LYS A 1 101 ? -22.435 10.047 21.220 1.00 89.56 101 LYS A C 1
ATOM 767 O O . LYS A 1 101 ? -22.700 9.507 20.148 1.00 89.56 101 LYS A O 1
ATOM 772 N N . PRO A 1 102 ? -22.745 9.479 22.406 1.00 89.56 102 PRO A N 1
ATOM 773 C CA . PRO A 1 102 ? -22.241 9.877 23.726 1.00 89.56 102 PRO A CA 1
ATOM 774 C C . PRO A 1 102 ? -20.739 9.552 23.890 1.00 89.56 102 PRO A C 1
ATOM 776 O O . PRO A 1 102 ? -20.235 8.663 23.190 1.00 89.56 102 PRO A O 1
ATOM 779 N N . PRO A 1 103 ? -20.011 10.233 24.798 1.00 91.88 103 PRO A N 1
ATOM 780 C CA . PRO A 1 103 ? -18.611 9.919 25.078 1.00 91.88 103 PRO A CA 1
ATOM 781 C C . PRO A 1 103 ? -18.428 8.477 25.561 1.00 91.88 103 PRO A C 1
ATOM 783 O O . PRO A 1 103 ? -19.276 7.952 26.283 1.00 91.88 103 PRO A O 1
ATOM 786 N N . LEU A 1 104 ? -17.315 7.847 25.183 1.00 92.69 104 LEU A N 1
ATOM 787 C CA . LEU A 1 104 ? -16.885 6.580 25.780 1.00 92.69 104 LEU A CA 1
ATOM 788 C C . LEU A 1 104 ? -16.399 6.798 27.217 1.00 92.69 104 LEU A C 1
ATOM 790 O O . LEU A 1 104 ? -15.974 7.901 27.574 1.00 92.69 104 LEU A O 1
ATOM 794 N N . ASP A 1 105 ? -16.431 5.742 28.027 1.00 95.81 105 ASP A N 1
ATOM 795 C CA . ASP A 1 105 ? -15.820 5.772 29.351 1.00 95.81 105 ASP A CA 1
ATOM 796 C C . ASP A 1 105 ? -14.285 5.877 29.258 1.00 95.81 105 ASP A C 1
ATOM 798 O O . ASP A 1 105 ? -13.670 5.494 28.260 1.00 95.81 105 ASP A O 1
ATOM 802 N N . ALA A 1 106 ? -13.659 6.434 30.297 1.00 93.94 106 ALA A N 1
ATOM 803 C CA . ALA A 1 106 ? -12.215 6.668 30.303 1.00 93.94 106 ALA A CA 1
ATOM 804 C C . ALA A 1 106 ? -11.404 5.363 30.208 1.00 93.94 106 ALA A C 1
ATOM 806 O O . ALA A 1 106 ? -10.371 5.335 29.545 1.00 93.94 106 ALA A O 1
ATOM 807 N N . ALA A 1 107 ? -11.894 4.270 30.802 1.00 95.25 107 ALA A N 1
ATOM 808 C CA . ALA A 1 107 ? -11.203 2.985 30.780 1.00 95.25 107 ALA A CA 1
ATOM 809 C C . ALA A 1 107 ? -11.188 2.371 29.370 1.00 95.25 107 ALA A C 1
ATOM 811 O O . ALA A 1 107 ? -10.208 1.747 28.974 1.00 95.25 107 ALA A O 1
ATOM 812 N N . GLU A 1 108 ? -12.245 2.560 28.582 1.00 94.50 108 GLU A N 1
ATOM 813 C CA . GLU A 1 108 ? -12.314 2.150 27.182 1.00 94.50 108 GLU A CA 1
ATOM 814 C C . GLU A 1 108 ? -11.337 2.955 26.322 1.00 94.50 108 GLU A C 1
ATOM 816 O O . GLU A 1 108 ? -10.633 2.382 25.491 1.00 94.50 108 GLU A O 1
ATOM 821 N N . VAL A 1 109 ? -11.225 4.264 26.555 1.00 96.19 109 VAL A N 1
ATOM 822 C CA . VAL A 1 109 ? -10.245 5.114 25.861 1.00 96.19 109 VAL A CA 1
ATOM 823 C C . VAL A 1 109 ? -8.809 4.694 26.196 1.00 96.19 109 VAL A C 1
ATOM 825 O O . VAL A 1 109 ? -7.979 4.563 25.292 1.00 96.19 109 VAL A O 1
ATOM 828 N N . GLU A 1 110 ? -8.522 4.403 27.466 1.00 95.81 110 GLU A N 1
ATOM 829 C CA . GLU A 1 110 ? -7.230 3.859 27.900 1.00 95.81 110 GLU A CA 1
ATOM 830 C C . GLU A 1 110 ? -6.939 2.493 27.268 1.00 95.81 110 GLU A C 1
ATOM 832 O O . GLU A 1 110 ? -5.827 2.260 26.792 1.00 95.81 110 GLU A O 1
ATOM 837 N N . ARG A 1 111 ? -7.938 1.602 27.181 1.00 96.56 111 ARG A N 1
ATOM 838 C CA . ARG A 1 111 ? -7.802 0.312 26.485 1.00 96.56 111 ARG A CA 1
ATOM 839 C C . ARG A 1 111 ? -7.435 0.495 25.015 1.00 96.56 111 ARG A C 1
ATOM 841 O O . ARG A 1 111 ? -6.590 -0.249 24.517 1.00 96.56 111 ARG A O 1
ATOM 848 N N . ILE A 1 112 ? -8.030 1.470 24.323 1.00 94.69 112 ILE A N 1
ATOM 849 C CA . ILE A 1 112 ? -7.698 1.782 22.924 1.00 94.69 112 ILE A CA 1
ATOM 850 C C . ILE A 1 112 ? -6.241 2.249 22.816 1.00 94.69 112 ILE A C 1
ATOM 852 O O . ILE A 1 112 ? -5.484 1.694 22.016 1.00 94.69 112 ILE A O 1
ATOM 856 N N . ALA A 1 113 ? -5.824 3.208 23.648 1.00 95.88 113 ALA A N 1
ATOM 857 C CA . ALA A 1 113 ? -4.453 3.720 23.656 1.00 95.88 113 ALA A CA 1
ATOM 858 C C . ALA A 1 113 ? -3.425 2.619 23.965 1.00 95.88 113 ALA A C 1
ATOM 860 O O . ALA A 1 113 ? -2.458 2.449 23.223 1.00 95.88 113 ALA A O 1
ATOM 861 N N . ALA A 1 114 ? -3.669 1.809 24.999 1.00 94.44 114 ALA A N 1
ATOM 862 C CA . ALA A 1 114 ? -2.817 0.679 25.364 1.00 94.44 114 ALA A CA 1
ATOM 863 C C . ALA A 1 114 ? -2.765 -0.386 24.259 1.00 94.44 114 ALA A C 1
ATOM 865 O O . ALA A 1 114 ? -1.714 -0.969 23.998 1.00 94.44 114 ALA A O 1
ATOM 866 N N . SER A 1 115 ? -3.892 -0.633 23.583 1.00 94.19 115 SER A N 1
ATOM 867 C CA . SER A 1 115 ? -3.958 -1.578 22.471 1.00 94.19 115 SER A CA 1
ATOM 868 C C . SER A 1 115 ? -3.081 -1.153 21.300 1.00 94.19 115 SER A C 1
ATOM 870 O O . SER A 1 115 ? -2.345 -1.977 20.756 1.00 94.19 115 SER A O 1
ATOM 872 N N . ILE A 1 116 ? -3.123 0.132 20.952 1.00 92.06 116 ILE A N 1
ATOM 873 C CA . ILE A 1 116 ? -2.326 0.705 19.868 1.00 92.06 116 ILE A CA 1
ATOM 874 C C . ILE A 1 116 ? -0.852 0.855 20.264 1.00 92.06 116 ILE A C 1
ATOM 876 O O . ILE A 1 116 ? 0.030 0.620 19.443 1.00 92.06 116 ILE A O 1
ATOM 880 N N . GLY A 1 117 ? -0.568 1.154 21.531 1.00 89.06 117 GLY A N 1
ATOM 881 C CA . GLY A 1 117 ? 0.795 1.253 22.053 1.00 89.06 117 GLY A CA 1
ATOM 882 C C . GLY A 1 117 ? 1.616 -0.037 21.951 1.00 89.06 117 GLY A C 1
ATOM 883 O O . GLY A 1 117 ? 2.841 0.036 21.978 1.00 89.06 117 GLY A O 1
ATOM 884 N N . ARG A 1 118 ? 0.973 -1.207 21.797 1.00 88.38 118 ARG A N 1
ATOM 885 C CA . ARG A 1 118 ? 1.670 -2.487 21.559 1.00 88.38 118 ARG A CA 1
ATOM 886 C C . ARG A 1 118 ? 2.356 -2.567 20.198 1.00 88.38 118 ARG A C 1
ATOM 888 O O . ARG A 1 118 ? 3.248 -3.392 20.040 1.00 88.38 118 ARG A O 1
ATOM 895 N N . TYR A 1 119 ? 1.909 -1.784 19.219 1.00 81.31 119 TYR A N 1
ATOM 896 C CA . TYR A 1 119 ? 2.553 -1.742 17.911 1.00 81.31 119 TYR A CA 1
ATOM 897 C C . TYR A 1 119 ? 3.797 -0.861 17.981 1.00 81.31 119 TYR A C 1
ATOM 899 O O . TYR A 1 119 ? 3.806 0.154 18.684 1.00 81.31 119 TYR A O 1
ATOM 907 N N . ASP A 1 120 ? 4.843 -1.231 17.252 1.00 78.00 120 ASP A N 1
ATOM 908 C CA . ASP A 1 120 ? 6.023 -0.383 17.120 1.00 78.00 120 ASP A CA 1
ATOM 909 C C . ASP A 1 120 ? 5.667 0.898 16.350 1.00 78.00 120 ASP A C 1
ATOM 911 O O . ASP A 1 120 ? 4.860 0.849 15.414 1.00 78.00 120 ASP A O 1
ATOM 915 N N . PRO A 1 121 ? 6.211 2.060 16.751 1.00 80.31 121 PRO A N 1
ATOM 916 C CA . PRO A 1 121 ? 6.034 3.276 15.976 1.00 80.31 121 PRO A CA 1
ATOM 917 C C . PRO A 1 121 ? 6.670 3.066 14.599 1.00 80.31 121 PRO A C 1
ATOM 919 O O . PRO A 1 121 ? 7.825 2.657 14.496 1.00 80.31 121 PRO A O 1
ATOM 922 N N . ASP A 1 122 ? 5.915 3.329 13.533 1.00 66.50 122 ASP A N 1
ATOM 923 C CA . ASP A 1 122 ? 6.392 3.184 12.156 1.00 66.50 122 ASP A CA 1
ATOM 924 C C . ASP A 1 122 ? 7.254 4.395 11.753 1.00 66.50 122 ASP A C 1
ATOM 926 O O . ASP A 1 122 ? 6.927 5.180 10.859 1.00 66.50 122 ASP A O 1
ATOM 930 N N . THR A 1 123 ? 8.384 4.557 12.445 1.00 56.31 123 THR A N 1
ATOM 931 C CA . THR A 1 123 ? 9.420 5.560 12.160 1.00 56.31 123 THR A CA 1
ATOM 932 C C . THR A 1 123 ? 10.092 5.335 10.805 1.00 56.31 123 THR A C 1
ATOM 934 O O . THR A 1 123 ? 10.813 6.215 10.342 1.00 56.31 123 THR A O 1
ATOM 937 N N . CYS A 1 124 ? 9.828 4.217 10.115 1.00 46.72 124 CYS A N 1
ATOM 938 C CA . CYS A 1 124 ? 10.435 3.882 8.825 1.00 46.72 124 CYS A CA 1
ATOM 939 C C . CYS A 1 124 ? 10.175 4.946 7.744 1.00 46.72 124 CYS A C 1
ATOM 941 O O . CYS A 1 124 ? 11.069 5.234 6.953 1.00 46.72 124 CYS A O 1
ATOM 943 N N . ARG A 1 125 ? 9.006 5.606 7.731 1.00 46.19 125 ARG A N 1
ATOM 944 C CA . ARG A 1 125 ? 8.702 6.626 6.706 1.00 46.19 125 ARG A CA 1
ATOM 945 C C . ARG A 1 125 ? 9.467 7.949 6.903 1.00 46.19 125 ARG A C 1
ATOM 947 O O . ARG A 1 125 ? 9.695 8.650 5.924 1.00 46.19 125 ARG A O 1
ATOM 954 N N . GLN A 1 126 ? 9.887 8.280 8.129 1.00 45.03 126 GLN A N 1
ATOM 955 C CA . GLN A 1 126 ? 10.785 9.418 8.404 1.00 45.03 126 GLN A CA 1
ATOM 956 C C . GLN A 1 126 ? 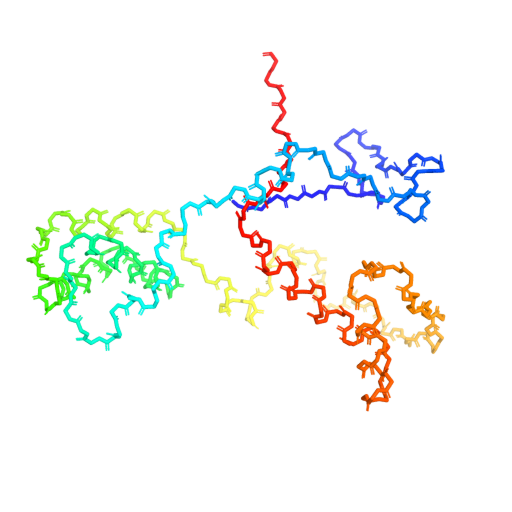12.263 9.000 8.342 1.00 45.03 126 GLN A C 1
ATOM 958 O O . GLN A 1 126 ? 13.093 9.725 7.802 1.00 45.03 126 GLN A O 1
ATOM 963 N N . ALA A 1 127 ? 12.581 7.787 8.799 1.00 43.12 127 ALA A N 1
ATOM 964 C CA . ALA A 1 127 ? 13.931 7.237 8.806 1.00 43.12 127 ALA A CA 1
ATOM 965 C C . ALA A 1 127 ? 14.446 6.836 7.411 1.00 43.12 127 ALA A C 1
ATOM 967 O O . ALA A 1 127 ? 15.652 6.758 7.230 1.00 43.12 127 ALA A O 1
ATOM 968 N N . GLN A 1 128 ? 13.601 6.628 6.395 1.00 41.94 128 GLN A N 1
ATOM 969 C CA . GLN A 1 128 ? 14.087 6.302 5.043 1.00 41.94 128 GLN A CA 1
ATOM 970 C C . GLN A 1 128 ? 14.857 7.443 4.353 1.00 41.94 128 GLN A C 1
ATOM 972 O O . GLN A 1 128 ? 15.584 7.171 3.399 1.00 41.94 128 GLN A O 1
ATOM 977 N N . VAL A 1 129 ? 14.753 8.690 4.832 1.00 45.22 129 VAL A N 1
ATOM 978 C CA . VAL A 1 129 ? 15.5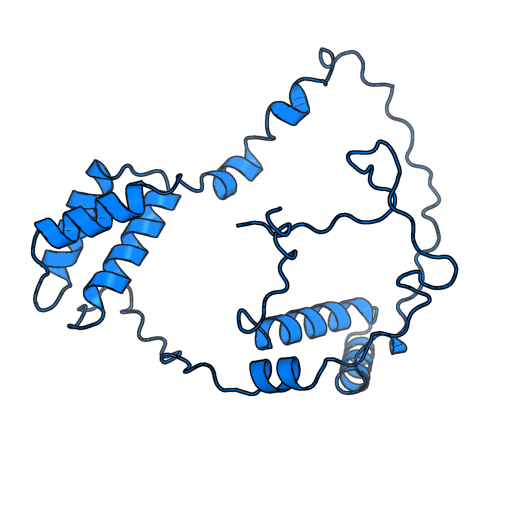88 9.803 4.338 1.00 45.22 129 VAL A CA 1
ATOM 979 C C . VAL A 1 129 ? 16.880 9.959 5.159 1.00 45.22 129 VAL A C 1
ATOM 981 O O . VAL A 1 129 ? 17.885 10.396 4.607 1.00 45.22 129 VAL A O 1
ATOM 984 N N . GLU A 1 130 ? 16.900 9.548 6.435 1.00 42.59 130 GLU A N 1
ATOM 985 C CA . GLU A 1 130 ? 18.023 9.820 7.359 1.00 42.59 130 GLU A CA 1
ATOM 986 C C . GLU A 1 130 ? 18.793 8.584 7.865 1.00 42.59 130 GLU A C 1
ATOM 988 O O . GLU A 1 130 ? 19.917 8.717 8.339 1.00 42.59 130 GLU A O 1
ATOM 993 N N . CYS A 1 131 ? 18.250 7.372 7.772 1.00 42.19 131 CYS A N 1
ATOM 994 C CA . CYS A 1 131 ? 18.843 6.159 8.336 1.00 42.19 131 CYS A CA 1
ATOM 995 C C . CYS A 1 131 ? 18.745 4.995 7.350 1.00 42.19 131 CYS A C 1
ATOM 997 O O . CYS A 1 131 ? 17.812 4.190 7.357 1.00 42.19 131 CYS A O 1
ATOM 999 N N . TRP A 1 132 ? 19.780 4.862 6.528 1.00 51.84 132 TRP A N 1
ATOM 1000 C CA . TRP A 1 132 ? 20.127 3.558 5.977 1.00 51.84 132 TRP A CA 1
ATOM 1001 C C . TRP A 1 132 ? 20.408 2.593 7.146 1.00 51.84 132 TRP A C 1
ATOM 1003 O O . TRP A 1 132 ? 21.139 2.969 8.063 1.00 51.84 132 TRP A O 1
ATOM 1013 N N . PRO A 1 133 ? 19.849 1.366 7.170 1.00 50.75 133 PRO A N 1
ATOM 1014 C CA . PRO A 1 133 ? 20.018 0.467 8.307 1.00 50.75 133 PRO A CA 1
ATOM 1015 C C . PRO A 1 133 ? 21.501 0.149 8.530 1.00 50.75 133 PRO A C 1
ATOM 1017 O O . PRO A 1 133 ? 22.153 -0.389 7.635 1.00 50.75 133 PRO A O 1
ATOM 1020 N N . GLU A 1 134 ? 22.019 0.388 9.738 1.00 50.78 134 GLU A N 1
ATOM 1021 C CA . GLU A 1 134 ? 23.414 0.099 10.126 1.00 50.78 134 GLU A CA 1
ATOM 1022 C C . GLU A 1 134 ? 23.859 -1.345 9.822 1.00 50.78 134 GLU A C 1
ATOM 1024 O O . GLU A 1 134 ? 25.044 -1.630 9.659 1.00 50.78 134 GLU A O 1
ATOM 1029 N N . ARG A 1 135 ? 22.909 -2.280 9.688 1.00 46.75 135 ARG A N 1
ATOM 1030 C CA . ARG A 1 135 ? 23.158 -3.657 9.241 1.00 46.75 135 ARG A CA 1
ATOM 1031 C C . ARG A 1 135 ? 23.813 -3.734 7.855 1.00 46.75 135 ARG A C 1
ATOM 1033 O O . ARG A 1 135 ? 24.590 -4.656 7.633 1.00 46.75 135 ARG A O 1
ATOM 1040 N N . PHE A 1 136 ? 23.521 -2.799 6.951 1.00 49.91 136 PHE A N 1
ATOM 1041 C CA . PHE A 1 136 ? 24.201 -2.694 5.655 1.00 49.91 136 PHE A CA 1
ATOM 1042 C C . PHE A 1 136 ? 25.563 -1.987 5.765 1.00 49.91 136 PHE A C 1
ATOM 1044 O O . PHE A 1 136 ? 26.413 -2.183 4.904 1.00 49.91 136 PHE A O 1
ATOM 1051 N N . LEU A 1 137 ? 25.797 -1.227 6.844 1.00 52.91 137 LEU A N 1
ATOM 1052 C CA . LEU A 1 137 ? 27.043 -0.494 7.104 1.00 52.91 137 LEU A CA 1
ATOM 1053 C C . LEU A 1 137 ? 28.103 -1.319 7.846 1.00 52.91 137 LEU A C 1
ATOM 1055 O O . LEU A 1 137 ? 29.289 -1.046 7.705 1.00 52.91 137 LEU A O 1
ATOM 1059 N N . LYS A 1 138 ? 27.715 -2.365 8.588 1.00 52.12 138 LYS A N 1
ATOM 1060 C CA . LYS A 1 138 ? 28.646 -3.199 9.379 1.00 52.12 138 LYS A CA 1
ATOM 1061 C C . LYS A 1 138 ? 29.750 -3.904 8.576 1.00 52.12 138 LYS A C 1
ATOM 1063 O O . LYS A 1 138 ? 30.716 -4.347 9.186 1.00 52.12 138 LYS A O 1
ATOM 1068 N N . ASN A 1 139 ? 29.616 -3.995 7.251 1.00 50.44 139 ASN A N 1
ATOM 1069 C CA . ASN A 1 139 ? 30.600 -4.609 6.351 1.00 50.44 139 ASN A CA 1
ATOM 1070 C C . ASN A 1 139 ? 31.223 -3.621 5.349 1.00 50.44 139 ASN A C 1
ATOM 1072 O O . ASN A 1 139 ? 31.956 -4.043 4.460 1.00 50.44 139 ASN A O 1
ATOM 1076 N N . LEU A 1 140 ? 30.945 -2.322 5.470 1.00 53.25 140 LEU A N 1
ATOM 1077 C CA . LEU A 1 140 ? 31.685 -1.296 4.743 1.00 53.25 140 LEU A CA 1
ATOM 1078 C C . LEU A 1 140 ? 32.976 -1.054 5.530 1.00 53.25 140 LEU A C 1
ATOM 1080 O O . LEU A 1 140 ? 32.971 -0.315 6.512 1.00 53.25 140 LEU A O 1
ATOM 1084 N N . GLY A 1 141 ? 34.056 -1.753 5.164 1.00 56.09 141 GLY A N 1
ATOM 1085 C CA . GLY A 1 141 ? 35.393 -1.465 5.697 1.00 56.09 141 GLY A CA 1
ATOM 1086 C C . GLY A 1 141 ? 35.662 0.039 5.626 1.00 56.09 141 GLY A C 1
ATOM 1087 O O . GLY A 1 141 ? 35.270 0.621 4.626 1.00 56.09 141 GLY A O 1
ATOM 1088 N N . ASP A 1 142 ? 36.187 0.613 6.721 1.00 57.09 142 ASP A N 1
ATOM 1089 C CA . ASP A 1 142 ? 36.604 2.000 7.072 1.00 57.09 142 ASP A CA 1
ATOM 1090 C C . ASP A 1 142 ? 36.329 3.230 6.159 1.00 57.09 142 ASP A C 1
ATOM 1092 O O . ASP A 1 142 ? 36.863 4.311 6.399 1.00 57.09 142 ASP A O 1
ATOM 1096 N N . GLY A 1 143 ? 35.469 3.141 5.151 1.00 56.09 143 GLY A N 1
ATOM 1097 C CA . GLY A 1 143 ? 35.279 4.127 4.097 1.00 56.09 143 GLY A CA 1
ATOM 1098 C C . GLY A 1 143 ? 36.491 4.338 3.184 1.00 56.09 143 GLY A C 1
ATOM 1099 O O . GLY A 1 143 ? 36.362 5.112 2.239 1.00 56.09 143 GLY A O 1
ATOM 1100 N N . THR A 1 144 ? 37.639 3.692 3.427 1.00 55.84 144 THR A N 1
ATOM 1101 C CA . THR A 1 144 ? 38.879 3.933 2.666 1.00 55.84 144 THR A CA 1
ATOM 1102 C C . THR A 1 144 ? 39.180 2.865 1.620 1.00 55.84 144 THR A C 1
ATOM 1104 O O . THR A 1 144 ? 39.964 3.125 0.713 1.00 55.84 144 THR A O 1
ATOM 1107 N N . ASP A 1 145 ? 38.501 1.716 1.685 1.00 62.41 145 ASP A N 1
ATOM 1108 C CA . ASP A 1 145 ? 38.694 0.574 0.779 1.00 62.41 145 ASP A CA 1
ATOM 1109 C C . ASP A 1 145 ? 37.642 0.511 -0.351 1.00 62.41 145 ASP A C 1
ATOM 1111 O O . ASP A 1 145 ? 37.236 -0.559 -0.807 1.00 62.41 145 ASP A O 1
ATOM 1115 N N . TRP A 1 146 ? 37.134 1.669 -0.792 1.00 67.56 146 TRP A N 1
ATOM 1116 C CA . TRP A 1 146 ? 36.342 1.729 -2.021 1.00 67.56 146 TRP A CA 1
ATOM 1117 C C . TRP A 1 146 ? 37.291 1.645 -3.219 1.00 67.56 146 TRP A C 1
ATOM 1119 O O . TRP A 1 146 ? 38.221 2.451 -3.300 1.00 67.56 146 TRP A O 1
ATOM 1129 N N . PRO A 1 147 ? 37.073 0.716 -4.169 1.00 72.44 147 PRO A N 1
ATOM 1130 C CA . PRO A 1 147 ? 37.838 0.732 -5.404 1.00 72.44 147 PRO A CA 1
ATOM 1131 C C . PRO A 1 147 ? 37.575 2.048 -6.137 1.00 72.44 147 PRO A C 1
ATOM 1133 O O . PRO A 1 147 ? 36.475 2.603 -6.048 1.00 72.44 147 PRO A O 1
ATOM 1136 N N . ASP A 1 148 ? 38.569 2.524 -6.888 1.00 81.50 148 ASP A N 1
ATOM 1137 C CA . ASP A 1 148 ? 38.395 3.704 -7.730 1.00 81.50 148 ASP A CA 1
ATOM 1138 C C . ASP A 1 148 ? 37.122 3.560 -8.584 1.00 81.50 148 ASP A C 1
ATOM 1140 O O . ASP A 1 148 ? 36.893 2.490 -9.171 1.00 81.50 148 ASP A O 1
ATOM 1144 N N . PRO A 1 149 ? 36.274 4.605 -8.658 1.00 80.06 149 PRO A N 1
ATOM 1145 C CA . PRO A 1 149 ? 35.035 4.545 -9.412 1.00 80.06 149 PRO A CA 1
ATOM 1146 C C . PRO A 1 149 ? 35.349 4.199 -10.864 1.00 80.06 149 PRO A C 1
ATOM 1148 O O . PRO A 1 149 ? 36.044 4.934 -11.567 1.00 80.06 149 PRO A O 1
ATOM 1151 N N . GLN A 1 150 ? 34.837 3.057 -11.316 1.00 80.31 150 GLN A N 1
ATOM 1152 C CA . GLN A 1 150 ? 34.994 2.653 -12.702 1.00 80.31 150 GLN A CA 1
ATOM 1153 C C . GLN A 1 150 ? 34.047 3.471 -13.586 1.00 80.31 150 GLN A C 1
ATOM 1155 O O . GLN A 1 150 ? 32.921 3.768 -13.174 1.00 80.31 150 GLN A O 1
ATOM 1160 N N . PRO A 1 151 ? 34.470 3.830 -14.809 1.00 80.31 151 PRO A N 1
ATOM 1161 C CA . PRO A 1 151 ? 33.566 4.432 -15.773 1.00 80.31 151 PRO A CA 1
ATOM 1162 C C . PRO A 1 151 ? 32.406 3.471 -16.040 1.00 80.31 151 PRO A C 1
ATOM 1164 O O . PRO A 1 151 ? 32.610 2.275 -16.260 1.00 80.31 151 PRO A O 1
ATOM 1167 N N . ILE A 1 152 ? 31.185 4.004 -16.009 1.00 77.56 152 ILE A N 1
ATOM 1168 C CA . ILE A 1 152 ? 29.996 3.250 -16.399 1.00 77.56 152 ILE A CA 1
ATOM 1169 C C . ILE A 1 152 ? 30.212 2.817 -17.857 1.00 77.56 152 ILE A C 1
ATOM 1171 O O . ILE A 1 152 ? 30.517 3.676 -18.686 1.00 77.56 152 ILE A O 1
ATOM 1175 N N . PRO A 1 153 ? 30.100 1.519 -18.191 1.00 78.00 153 PRO A N 1
ATOM 1176 C CA . PRO A 1 153 ? 30.194 1.080 -19.576 1.00 78.00 153 PRO A CA 1
ATOM 1177 C C . PRO A 1 153 ? 29.159 1.832 -20.423 1.00 78.00 153 PRO A C 1
ATOM 1179 O O . PRO A 1 153 ? 27.969 1.770 -20.126 1.00 78.00 153 PRO A O 1
ATOM 1182 N N . ASP A 1 154 ? 29.599 2.529 -21.475 1.00 66.44 154 ASP A N 1
ATOM 1183 C CA . ASP A 1 154 ? 28.734 3.385 -22.312 1.00 66.44 154 ASP A CA 1
ATOM 1184 C C . ASP A 1 154 ? 27.579 2.621 -22.988 1.00 66.44 154 ASP A C 1
ATOM 1186 O O . ASP A 1 154 ? 26.577 3.207 -23.401 1.00 66.44 154 ASP A O 1
ATOM 1190 N N . ALA A 1 155 ? 27.705 1.299 -23.119 1.00 72.44 155 ALA A N 1
ATOM 1191 C CA . ALA A 1 155 ? 26.712 0.453 -23.756 1.00 72.44 155 ALA A CA 1
ATOM 1192 C C . ALA A 1 155 ? 25.734 -0.115 -22.721 1.00 72.44 155 ALA A C 1
ATOM 1194 O O . ALA A 1 155 ? 25.974 -1.167 -22.124 1.00 72.44 155 ALA A O 1
ATOM 1195 N N . LEU A 1 156 ? 24.585 0.543 -22.561 1.00 65.94 156 LEU A N 1
ATOM 1196 C CA . LEU A 1 156 ? 23.405 -0.133 -22.032 1.00 65.94 156 LEU A CA 1
ATOM 1197 C C . LEU A 1 156 ? 23.056 -1.288 -22.986 1.00 65.94 156 LEU A C 1
ATOM 1199 O O . LEU A 1 156 ? 22.949 -1.056 -24.197 1.00 65.94 156 LEU A O 1
ATOM 1203 N N . PRO A 1 157 ? 22.870 -2.525 -22.489 1.00 69.50 157 PRO A N 1
ATOM 1204 C CA . PRO A 1 157 ? 22.275 -3.579 -23.294 1.00 69.50 157 PRO A CA 1
ATOM 1205 C C . PRO A 1 157 ? 20.965 -3.061 -23.905 1.00 69.50 157 PRO A C 1
ATOM 1207 O O . PRO A 1 157 ? 20.224 -2.354 -23.214 1.00 69.50 157 PRO A O 1
ATOM 1210 N N . PRO A 1 158 ? 20.665 -3.372 -25.176 1.00 73.56 158 PRO A N 1
ATOM 1211 C CA . PRO A 1 158 ? 19.435 -2.914 -25.801 1.00 73.56 158 PRO A CA 1
ATOM 1212 C C . PRO A 1 158 ? 18.244 -3.397 -24.974 1.00 73.56 158 PRO A C 1
ATOM 1214 O O . PRO A 1 158 ? 18.034 -4.600 -24.798 1.00 73.56 158 PRO A O 1
ATOM 1217 N N . VAL A 1 159 ? 17.482 -2.445 -24.436 1.00 76.06 159 VAL A N 1
ATOM 1218 C CA . VAL A 1 159 ? 16.251 -2.744 -23.708 1.00 76.06 159 VAL A CA 1
ATOM 1219 C C . VAL A 1 159 ? 15.268 -3.335 -24.713 1.00 76.06 159 VAL A C 1
ATOM 1221 O O . VAL A 1 159 ? 15.042 -2.758 -25.779 1.00 76.06 159 VAL A O 1
ATOM 1224 N N . LYS A 1 160 ? 14.710 -4.511 -24.402 1.00 77.00 160 LYS A N 1
ATOM 1225 C CA . LYS A 1 160 ? 13.670 -5.118 -25.238 1.00 77.00 160 LYS A CA 1
ATOM 1226 C C . LYS A 1 160 ? 12.487 -4.157 -25.334 1.00 77.00 160 LYS A C 1
ATOM 1228 O O . LYS A 1 160 ? 12.024 -3.643 -24.319 1.00 77.00 160 LYS A O 1
ATOM 1233 N N . VAL A 1 161 ? 12.006 -3.935 -26.553 1.00 84.31 161 VAL A N 1
ATOM 1234 C CA . VAL A 1 161 ? 10.814 -3.118 -26.799 1.00 84.31 161 VAL A CA 1
ATOM 1235 C C . VAL A 1 161 ? 9.618 -3.782 -26.119 1.00 84.31 161 VAL A C 1
ATOM 1237 O O . VAL A 1 161 ? 9.473 -5.002 -26.178 1.00 84.31 161 VAL A O 1
ATOM 1240 N N . PHE A 1 162 ? 8.773 -2.988 -25.462 1.00 85.25 162 PHE A N 1
ATOM 1241 C CA . PHE A 1 162 ? 7.564 -3.502 -24.833 1.00 85.25 162 PHE A CA 1
ATOM 1242 C C . PHE A 1 162 ? 6.606 -4.045 -25.896 1.00 85.25 162 PHE A C 1
ATOM 1244 O O . PHE A 1 162 ? 6.178 -3.318 -26.792 1.00 85.25 162 PHE A O 1
ATOM 1251 N N . GLU A 1 163 ? 6.243 -5.320 -25.785 1.00 89.88 163 GLU A N 1
ATOM 1252 C CA . GLU A 1 163 ? 5.291 -5.956 -26.688 1.00 89.88 163 GLU A CA 1
ATOM 1253 C C . GLU A 1 163 ? 3.859 -5.745 -26.169 1.00 89.88 163 GLU A C 1
ATOM 1255 O O . GLU A 1 163 ? 3.507 -6.280 -25.115 1.00 89.88 163 GLU A O 1
ATOM 1260 N N . PRO A 1 164 ? 2.972 -5.036 -26.899 1.00 87.69 164 PRO A N 1
ATOM 1261 C CA . PRO A 1 164 ? 1.592 -4.820 -26.454 1.00 87.69 164 PRO A CA 1
ATOM 1262 C C . PRO A 1 164 ? 0.807 -6.121 -26.250 1.00 87.69 164 PRO A C 1
ATOM 1264 O O . PRO A 1 164 ? -0.195 -6.129 -25.538 1.00 87.69 164 PRO A O 1
ATOM 1267 N N . ALA A 1 165 ? 1.263 -7.228 -26.845 1.00 87.75 165 ALA A N 1
ATOM 1268 C CA . ALA A 1 165 ? 0.719 -8.566 -26.638 1.00 87.75 165 ALA A CA 1
ATOM 1269 C C . ALA A 1 165 ? 0.744 -9.015 -25.164 1.00 87.75 165 ALA A C 1
ATOM 1271 O O . ALA A 1 165 ? -0.092 -9.824 -24.770 1.00 87.75 165 ALA A O 1
ATOM 1272 N N . LEU A 1 166 ? 1.630 -8.441 -24.346 1.00 87.12 166 LEU A N 1
ATOM 1273 C CA . LEU A 1 166 ? 1.707 -8.701 -22.907 1.00 87.12 166 LEU A CA 1
ATOM 1274 C C . LEU A 1 166 ? 0.548 -8.070 -22.119 1.00 87.12 166 LEU A C 1
ATOM 1276 O O . LEU A 1 166 ? 0.296 -8.448 -20.978 1.00 87.12 166 LEU A O 1
ATOM 1280 N N . LEU A 1 167 ? -0.171 -7.108 -22.705 1.00 89.12 167 LEU A N 1
ATOM 1281 C CA . LEU A 1 167 ? -1.333 -6.497 -22.066 1.00 89.12 167 LEU A CA 1
ATOM 1282 C C . LEU A 1 167 ? -2.572 -7.389 -22.198 1.00 89.12 167 LEU A C 1
ATOM 1284 O O . LEU A 1 167 ? -2.780 -7.973 -23.271 1.00 89.12 167 LEU A O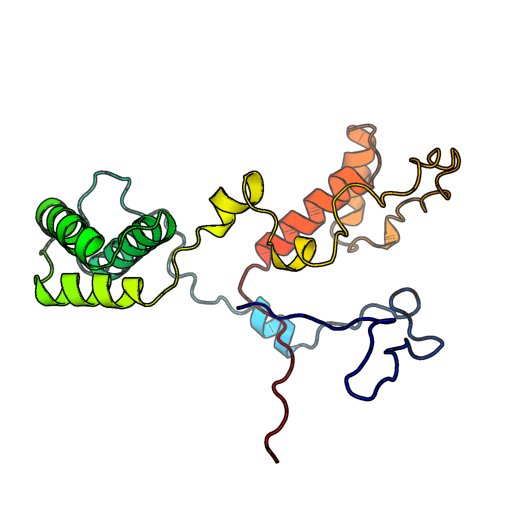 1
ATOM 1288 N N . PRO A 1 168 ? -3.457 -7.413 -21.181 1.00 89.00 168 PRO A N 1
ATOM 1289 C CA . PRO A 1 168 ? -4.777 -8.018 -21.298 1.00 89.00 168 PRO A CA 1
ATOM 1290 C C . PRO A 1 168 ? -5.516 -7.501 -22.534 1.00 89.00 168 PRO A C 1
ATOM 1292 O O . PRO A 1 168 ? -5.530 -6.296 -22.809 1.00 89.00 168 PRO A O 1
ATOM 1295 N N . GLY A 1 169 ? -6.158 -8.408 -23.273 1.00 87.38 169 GLY A N 1
ATOM 1296 C CA . GLY A 1 169 ? -6.846 -8.068 -24.525 1.00 87.38 169 GLY A CA 1
ATOM 1297 C C . GLY A 1 169 ? -7.924 -6.992 -24.362 1.00 87.38 169 GLY A C 1
ATOM 1298 O O . GLY A 1 169 ? -8.188 -6.244 -25.297 1.00 87.38 169 GLY A O 1
ATOM 1299 N N . THR A 1 170 ? -8.492 -6.864 -23.162 1.00 89.06 170 THR A N 1
ATOM 1300 C CA . THR A 1 170 ? -9.507 -5.863 -22.814 1.00 89.06 170 THR A CA 1
ATOM 1301 C C . THR A 1 170 ? -8.971 -4.432 -22.777 1.00 89.06 170 THR A C 1
ATOM 1303 O O . THR A 1 170 ? -9.695 -3.514 -23.149 1.00 89.06 170 THR A O 1
ATOM 1306 N N . ILE A 1 171 ? -7.718 -4.223 -22.362 1.00 91.50 171 ILE A N 1
ATOM 1307 C CA . ILE A 1 171 ? -7.132 -2.877 -22.214 1.00 91.50 171 ILE A CA 1
ATOM 1308 C C . ILE A 1 171 ? -6.112 -2.538 -23.294 1.00 91.50 171 ILE A C 1
ATOM 1310 O O . ILE A 1 171 ? -5.845 -1.363 -23.534 1.00 91.50 171 ILE A O 1
ATOM 1314 N N . ARG A 1 172 ? -5.548 -3.550 -23.962 1.00 95.00 172 ARG A N 1
ATOM 1315 C CA . ARG A 1 172 ? -4.515 -3.377 -24.987 1.00 95.00 172 ARG A CA 1
ATOM 1316 C C . ARG A 1 172 ? -4.902 -2.363 -26.074 1.00 95.00 172 ARG A C 1
ATOM 1318 O O . ARG A 1 172 ? -4.086 -1.478 -26.318 1.00 95.00 172 ARG A O 1
ATOM 1325 N N . PRO A 1 173 ? -6.100 -2.415 -26.699 1.00 96.12 173 PRO A N 1
ATOM 1326 C CA . PRO A 1 173 ? -6.453 -1.462 -27.754 1.00 96.12 173 PRO A CA 1
ATOM 1327 C C . PRO A 1 173 ? -6.484 -0.015 -27.250 1.00 96.12 173 PRO A C 1
ATOM 1329 O O . PRO A 1 173 ? -6.042 0.893 -27.943 1.00 96.12 173 PRO A O 1
ATOM 1332 N N . TRP A 1 174 ? -6.957 0.186 -26.018 1.00 95.62 174 TRP A N 1
ATOM 1333 C CA . TRP A 1 174 ? -7.034 1.500 -25.387 1.00 95.62 174 TRP A CA 1
ATOM 1334 C C . TRP A 1 174 ? -5.652 2.057 -25.021 1.00 95.62 174 TRP A C 1
ATOM 1336 O O . TRP A 1 174 ? -5.376 3.228 -25.262 1.00 95.62 174 TRP A O 1
ATOM 1346 N N . VAL A 1 175 ? -4.757 1.220 -24.487 1.00 96.56 175 VAL A N 1
ATOM 1347 C CA . VAL A 1 175 ? -3.380 1.628 -24.159 1.00 96.56 175 VAL A CA 1
ATOM 1348 C C . VAL A 1 175 ? -2.604 2.034 -25.414 1.00 96.56 175 VAL A C 1
ATOM 1350 O O . VAL A 1 175 ? -1.895 3.040 -25.390 1.00 96.56 175 VAL A O 1
ATOM 1353 N N . VAL A 1 176 ? -2.751 1.276 -26.506 1.00 96.19 176 VAL A N 1
ATOM 1354 C CA . VAL A 1 176 ? -2.108 1.591 -27.791 1.00 96.19 176 VAL A CA 1
ATOM 1355 C C . VAL A 1 176 ? -2.639 2.913 -28.354 1.00 96.19 176 VAL A C 1
ATOM 1357 O O . VAL A 1 176 ? -1.832 3.771 -28.700 1.00 96.19 176 VAL A O 1
ATOM 1360 N N . ASP A 1 177 ? -3.960 3.131 -28.350 1.00 97.25 177 ASP A N 1
ATOM 1361 C CA . ASP A 1 177 ? -4.563 4.405 -28.782 1.00 97.25 177 ASP A CA 1
ATOM 1362 C C . ASP A 1 177 ? -4.031 5.601 -27.973 1.00 97.25 177 ASP A C 1
ATOM 1364 O O . ASP A 1 177 ? -3.666 6.633 -28.536 1.00 97.25 177 ASP A O 1
ATOM 1368 N N . ILE A 1 178 ? -3.906 5.467 -26.649 1.00 95.88 178 ILE A N 1
ATOM 1369 C CA . ILE A 1 178 ? -3.354 6.539 -25.809 1.00 95.88 178 ILE A CA 1
ATOM 1370 C C . ILE A 1 178 ? -1.892 6.818 -26.140 1.00 95.88 178 ILE A C 1
ATOM 1372 O O . ILE A 1 178 ? -1.523 7.986 -26.267 1.00 95.88 178 ILE A O 1
ATOM 1376 N N . ALA A 1 179 ? -1.065 5.781 -26.272 1.00 96.44 179 ALA A N 1
ATOM 1377 C CA . ALA A 1 179 ? 0.346 5.945 -26.605 1.00 96.44 179 ALA A CA 1
ATOM 1378 C C . ALA A 1 179 ? 0.522 6.662 -27.952 1.00 96.44 179 ALA A C 1
ATOM 1380 O O . ALA A 1 179 ? 1.319 7.596 -28.057 1.00 96.44 179 ALA A O 1
ATOM 1381 N N . GLU A 1 180 ? -0.292 6.304 -28.950 1.00 96.38 180 GLU A N 1
ATOM 1382 C CA . GLU A 1 180 ? -0.329 6.983 -30.244 1.00 96.38 180 GLU A CA 1
ATOM 1383 C C . GLU A 1 180 ? -0.753 8.450 -30.100 1.00 96.38 180 GLU A C 1
ATOM 1385 O O . GLU A 1 180 ? -0.083 9.344 -30.615 1.00 96.38 180 GLU A O 1
ATOM 1390 N N . ARG A 1 181 ? -1.825 8.749 -29.360 1.00 96.94 181 ARG A N 1
ATOM 1391 C CA . ARG A 1 181 ? -2.304 10.132 -29.173 1.00 96.94 181 ARG A CA 1
ATOM 1392 C C . ARG A 1 181 ? -1.331 11.001 -28.381 1.00 96.94 181 ARG A C 1
ATOM 1394 O O . ARG A 1 181 ? -1.227 12.197 -28.644 1.00 96.94 181 ARG A O 1
ATOM 1401 N N . MET A 1 182 ? -0.646 10.413 -27.405 1.00 94.06 182 MET A N 1
ATOM 1402 C CA . MET A 1 182 ? 0.338 11.093 -26.563 1.00 94.06 182 MET A CA 1
ATOM 1403 C C . MET A 1 182 ? 1.733 11.135 -27.189 1.00 94.06 182 MET A C 1
ATOM 1405 O O . MET A 1 182 ? 2.595 11.833 -26.658 1.00 94.06 182 MET A O 1
ATOM 1409 N N . GLN A 1 183 ? 1.948 10.425 -28.303 1.00 95.38 183 GLN A N 1
ATOM 1410 C CA . GLN A 1 183 ? 3.249 10.290 -28.961 1.00 95.38 183 GLN A CA 1
ATOM 1411 C C . GLN A 1 183 ? 4.340 9.859 -27.968 1.00 95.38 183 GLN A C 1
ATOM 1413 O O . GLN A 1 183 ? 5.444 10.404 -27.951 1.00 95.38 183 GLN A O 1
ATOM 1418 N N . CYS A 1 184 ? 4.012 8.900 -27.102 1.00 93.06 184 CYS A N 1
ATOM 1419 C CA . CYS A 1 184 ? 4.914 8.380 -26.083 1.00 93.06 184 CYS A CA 1
ATOM 1420 C C . CYS A 1 184 ? 5.092 6.861 -26.223 1.00 93.06 184 CYS A C 1
ATOM 1422 O O . CYS A 1 184 ? 4.267 6.198 -26.857 1.00 93.06 184 CYS A O 1
ATOM 1424 N N . PRO A 1 185 ? 6.163 6.291 -25.644 1.00 93.44 185 PRO A N 1
ATOM 1425 C CA . PRO A 1 185 ? 6.327 4.845 -25.592 1.00 93.44 185 PRO A CA 1
ATOM 1426 C C . PRO A 1 185 ? 5.139 4.168 -24.895 1.00 93.44 185 PRO A C 1
ATOM 1428 O O . PRO A 1 185 ? 4.622 4.669 -23.893 1.00 93.44 185 PRO A O 1
ATOM 1431 N N . VAL A 1 186 ? 4.704 3.023 -25.423 1.00 94.44 186 VAL A N 1
ATOM 1432 C CA . VAL A 1 186 ? 3.489 2.314 -24.984 1.00 94.44 186 VAL A CA 1
ATOM 1433 C C . VAL A 1 186 ? 3.557 1.858 -23.523 1.00 94.44 186 VAL A C 1
ATOM 1435 O O . VAL A 1 186 ? 2.529 1.773 -22.850 1.00 94.44 186 VAL A O 1
ATOM 1438 N N . GLU A 1 187 ? 4.763 1.631 -22.999 1.00 92.31 187 GLU A N 1
ATOM 1439 C CA . GLU A 1 187 ? 5.008 1.277 -21.604 1.00 92.31 187 GLU A CA 1
ATOM 1440 C C . GLU A 1 187 ? 4.496 2.343 -20.618 1.00 92.31 187 GLU A C 1
ATOM 1442 O O . GLU A 1 187 ? 4.087 1.997 -19.511 1.00 92.31 187 GLU A O 1
ATOM 1447 N N . PHE A 1 188 ? 4.447 3.623 -21.006 1.00 92.19 188 PHE A N 1
ATOM 1448 C CA . PHE A 1 188 ? 4.020 4.704 -20.111 1.00 92.19 188 PHE A CA 1
ATOM 1449 C C . PHE A 1 188 ? 2.530 4.584 -19.746 1.00 92.19 188 PHE A C 1
ATOM 1451 O O . PHE A 1 188 ? 2.219 4.442 -18.560 1.00 92.19 188 PHE A O 1
ATOM 1458 N N . PRO A 1 189 ? 1.587 4.579 -20.710 1.00 94.19 189 PRO A N 1
ATOM 1459 C CA . PRO A 1 189 ? 0.183 4.337 -20.398 1.00 94.19 189 PRO A CA 1
ATOM 1460 C C . PRO A 1 189 ? -0.085 2.894 -19.950 1.00 94.19 189 PRO A C 1
ATOM 1462 O O . PRO A 1 189 ? -0.984 2.685 -19.136 1.00 94.19 189 PRO A O 1
ATOM 1465 N N . ALA A 1 190 ? 0.697 1.908 -20.411 1.00 94.12 190 ALA A N 1
ATOM 1466 C CA . ALA A 1 190 ? 0.562 0.514 -19.986 1.00 94.12 190 ALA A CA 1
ATOM 1467 C C . ALA A 1 190 ? 0.742 0.346 -18.472 1.00 94.12 190 ALA A C 1
ATOM 1469 O O . ALA A 1 190 ? -0.096 -0.276 -17.818 1.00 94.12 190 ALA A O 1
ATOM 1470 N N . ILE A 1 191 ? 1.807 0.921 -17.902 1.00 91.31 191 ILE A N 1
ATOM 1471 C CA . ILE A 1 191 ? 2.091 0.828 -16.465 1.00 91.31 191 ILE A CA 1
ATOM 1472 C C . ILE A 1 191 ? 0.959 1.470 -15.661 1.00 91.31 191 ILE A C 1
ATOM 1474 O O . ILE A 1 191 ? 0.444 0.857 -14.727 1.00 91.31 191 ILE A O 1
ATOM 1478 N N . CYS A 1 192 ? 0.516 2.670 -16.046 1.00 89.06 192 CYS A N 1
ATOM 1479 C CA . CYS A 1 192 ? -0.585 3.351 -15.365 1.00 89.06 192 CYS A CA 1
ATOM 1480 C C . CYS A 1 192 ? -1.888 2.540 -15.415 1.00 89.06 192 CYS A C 1
ATOM 1482 O O . CYS A 1 192 ? -2.566 2.411 -14.395 1.00 89.06 192 CYS A O 1
ATOM 1484 N N . ALA A 1 193 ? -2.215 1.958 -16.572 1.00 90.50 193 ALA A N 1
ATOM 1485 C CA . ALA A 1 193 ? -3.392 1.115 -16.753 1.00 90.50 193 ALA A CA 1
ATOM 1486 C C . ALA A 1 193 ? -3.350 -0.127 -15.852 1.00 90.50 193 ALA A C 1
ATOM 1488 O O . ALA A 1 193 ? -4.314 -0.421 -15.147 1.00 90.50 193 ALA A O 1
ATOM 1489 N N . MET A 1 194 ? -2.213 -0.827 -15.838 1.00 89.56 194 MET A N 1
ATOM 1490 C CA . MET A 1 194 ? -2.018 -2.033 -15.032 1.00 89.56 194 MET A CA 1
ATOM 1491 C C . MET A 1 194 ? -2.072 -1.735 -13.532 1.00 89.56 194 MET A C 1
ATOM 1493 O O . MET A 1 194 ? -2.715 -2.473 -12.787 1.00 89.56 194 MET A O 1
ATOM 1497 N N . VAL A 1 195 ? -1.460 -0.636 -13.081 1.00 86.06 195 VAL A N 1
ATOM 1498 C CA . VAL A 1 195 ? -1.512 -0.211 -11.672 1.00 86.06 195 VAL A CA 1
ATOM 1499 C C . VAL A 1 195 ? -2.937 0.162 -11.262 1.00 86.06 195 VAL A C 1
ATOM 1501 O O . VAL A 1 195 ? -3.387 -0.242 -10.190 1.00 86.06 195 VAL A O 1
ATOM 1504 N N . ALA A 1 196 ? -3.673 0.886 -12.108 1.00 84.75 196 ALA A N 1
ATOM 1505 C CA . ALA A 1 196 ? -5.065 1.238 -11.835 1.00 84.75 196 ALA A CA 1
ATOM 1506 C C . ALA A 1 196 ? -5.961 -0.010 -11.740 1.00 84.75 196 ALA A C 1
ATOM 1508 O O . ALA A 1 196 ? -6.742 -0.133 -10.797 1.00 84.75 196 ALA A O 1
ATOM 1509 N N . LEU A 1 197 ? -5.801 -0.968 -12.660 1.00 81.81 197 LEU A N 1
ATOM 1510 C CA . LEU A 1 197 ? -6.504 -2.254 -12.613 1.00 81.81 197 LEU A CA 1
ATOM 1511 C C . LEU A 1 197 ? -6.165 -3.058 -11.356 1.00 81.81 197 LEU A C 1
ATOM 1513 O O . LEU A 1 197 ? -7.066 -3.571 -10.695 1.00 81.81 197 LEU A O 1
ATOM 1517 N N . ALA A 1 198 ? -4.885 -3.129 -10.986 1.00 78.62 198 ALA A N 1
ATOM 1518 C CA . ALA A 1 198 ? -4.458 -3.785 -9.752 1.00 78.62 198 ALA A CA 1
ATOM 1519 C C . ALA A 1 198 ? -5.086 -3.121 -8.512 1.00 78.62 198 ALA A C 1
ATOM 1521 O O . ALA A 1 198 ? -5.490 -3.808 -7.572 1.00 78.62 198 ALA A O 1
ATOM 1522 N N . GLY A 1 199 ? -5.237 -1.792 -8.531 1.00 75.25 199 GLY A N 1
ATOM 1523 C CA . GLY A 1 199 ? -5.933 -1.035 -7.493 1.00 75.25 199 GLY A CA 1
ATOM 1524 C C . GLY A 1 199 ? -7.411 -1.414 -7.339 1.00 75.25 199 GLY A C 1
ATOM 1525 O O . GLY A 1 199 ? -7.893 -1.488 -6.210 1.00 75.25 199 GLY A O 1
ATOM 1526 N N . ILE A 1 200 ? -8.112 -1.703 -8.444 1.00 71.00 200 ILE A N 1
ATOM 1527 C CA . ILE A 1 200 ? -9.523 -2.137 -8.432 1.00 71.00 200 ILE A CA 1
ATOM 1528 C C . ILE A 1 200 ? -9.671 -3.519 -7.787 1.00 71.00 200 ILE A C 1
ATOM 1530 O O . ILE A 1 200 ? -10.593 -3.731 -6.998 1.00 71.00 200 ILE A O 1
ATOM 1534 N N . ILE A 1 201 ? -8.751 -4.445 -8.077 1.00 67.06 201 ILE A N 1
ATOM 1535 C CA . ILE A 1 201 ? -8.729 -5.767 -7.432 1.00 67.06 201 ILE A CA 1
ATOM 1536 C C . ILE A 1 201 ? -8.489 -5.609 -5.917 1.00 67.06 201 ILE A C 1
ATOM 1538 O O . ILE A 1 201 ? -9.143 -6.272 -5.109 1.00 67.06 201 ILE A O 1
ATOM 1542 N N . GLY A 1 202 ? -7.629 -4.668 -5.509 1.00 60.94 202 GLY A N 1
ATOM 1543 C CA . GLY A 1 202 ? -7.487 -4.229 -4.118 1.00 60.94 202 GLY A CA 1
ATOM 1544 C C . GLY A 1 202 ? -7.129 -5.345 -3.118 1.00 60.94 202 GLY A C 1
ATOM 1545 O O . GLY A 1 202 ? -6.639 -6.411 -3.475 1.00 60.94 202 GLY A O 1
ATOM 1546 N N . ARG A 1 203 ? -7.395 -5.110 -1.820 1.00 56.56 203 ARG A N 1
ATOM 1547 C CA . ARG A 1 203 ? -7.173 -6.057 -0.695 1.00 56.56 203 ARG A CA 1
ATOM 1548 C C . ARG A 1 203 ? -8.074 -7.314 -0.723 1.00 56.56 203 ARG A C 1
ATOM 1550 O O . ARG A 1 203 ? -8.117 -8.022 0.281 1.00 56.56 203 ARG A O 1
ATOM 1557 N N . ARG A 1 204 ? -8.810 -7.582 -1.812 1.00 60.94 204 ARG A N 1
ATOM 1558 C CA . ARG A 1 204 ? -9.826 -8.652 -1.885 1.00 60.94 204 ARG A CA 1
ATOM 1559 C C . ARG A 1 204 ? -9.214 -10.052 -1.846 1.00 60.94 204 ARG A C 1
ATOM 1561 O O . ARG A 1 204 ? -9.722 -10.919 -1.147 1.00 60.94 204 ARG A O 1
ATOM 1568 N N . ALA A 1 205 ? -8.090 -10.244 -2.531 1.00 61.72 205 ALA A N 1
ATOM 1569 C CA . ALA A 1 205 ? -7.335 -11.491 -2.523 1.00 61.72 205 ALA A CA 1
ATOM 1570 C C . ALA A 1 205 ? -5.847 -11.197 -2.289 1.00 61.72 205 ALA A C 1
ATOM 1572 O O . ALA A 1 205 ? -5.272 -10.305 -2.909 1.00 61.72 205 ALA A O 1
ATOM 1573 N N . SER A 1 206 ? -5.210 -11.944 -1.383 1.00 61.78 206 SER A N 1
ATOM 1574 C CA . SER A 1 206 ? -3.764 -11.867 -1.144 1.00 61.78 206 SER A CA 1
ATOM 1575 C C . SER A 1 206 ? -3.144 -13.249 -1.287 1.00 61.78 206 SER A C 1
ATOM 1577 O O . SER A 1 206 ? -3.555 -14.168 -0.577 1.00 61.78 206 SER A O 1
ATOM 1579 N N . ILE A 1 207 ? -2.124 -13.385 -2.132 1.00 66.69 207 ILE A N 1
ATOM 1580 C CA . ILE A 1 207 ? -1.307 -14.599 -2.177 1.00 66.69 207 ILE A CA 1
ATOM 1581 C C . ILE A 1 207 ? -0.363 -14.567 -0.975 1.00 66.69 207 ILE A C 1
ATOM 1583 O O . ILE A 1 207 ? 0.321 -13.572 -0.730 1.00 66.69 207 ILE A O 1
ATOM 1587 N N . ARG A 1 208 ? -0.348 -15.650 -0.199 1.00 60.78 208 ARG A N 1
ATOM 1588 C CA . ARG A 1 208 ? 0.539 -15.818 0.955 1.00 60.78 208 ARG A CA 1
ATOM 1589 C C . ARG A 1 208 ? 1.307 -17.126 0.801 1.00 60.78 208 ARG A C 1
ATOM 1591 O O . ARG A 1 208 ? 0.711 -18.101 0.340 1.00 60.78 208 ARG A O 1
ATOM 1598 N N . PRO A 1 209 ? 2.592 -17.170 1.188 1.00 60.12 209 PRO A N 1
ATOM 1599 C CA . PRO A 1 209 ? 3.311 -18.430 1.239 1.00 60.12 209 PRO A CA 1
ATOM 1600 C C . PRO A 1 209 ? 2.573 -19.398 2.167 1.00 60.12 209 PRO A C 1
ATOM 1602 O O . PRO A 1 209 ? 2.116 -19.013 3.248 1.00 60.12 209 PRO A O 1
ATOM 1605 N N . LEU A 1 210 ? 2.422 -20.644 1.716 1.00 51.00 210 LEU A N 1
ATOM 1606 C CA . LEU A 1 210 ? 1.803 -21.696 2.511 1.00 51.00 210 LEU A CA 1
ATOM 1607 C C . LEU A 1 210 ? 2.665 -21.906 3.768 1.00 51.00 210 LEU A C 1
ATOM 1609 O O . LEU A 1 210 ? 3.869 -22.137 3.623 1.00 51.00 210 LEU A O 1
ATOM 1613 N N . PRO A 1 211 ? 2.105 -21.819 4.989 1.00 52.59 211 PRO A N 1
ATOM 1614 C CA . PRO A 1 211 ? 2.881 -22.103 6.185 1.00 52.59 211 PRO A CA 1
ATOM 1615 C C . PRO A 1 211 ? 3.406 -23.547 6.120 1.00 52.59 211 PRO A C 1
ATOM 1617 O O . PRO A 1 211 ? 2.698 -24.429 5.616 1.00 52.59 211 PRO A O 1
ATOM 1620 N N . PRO A 1 212 ? 4.632 -23.811 6.606 1.00 55.06 212 PRO A N 1
ATOM 1621 C CA . PRO A 1 212 ? 5.171 -25.163 6.628 1.00 55.06 212 PRO A CA 1
ATOM 1622 C C . PRO A 1 212 ? 4.211 -26.072 7.400 1.00 55.06 212 PRO A C 1
ATOM 1624 O O . PRO A 1 212 ? 3.755 -25.719 8.491 1.00 55.06 212 PRO A O 1
ATOM 1627 N N . LYS A 1 213 ? 3.873 -27.235 6.825 1.00 47.66 213 LYS A N 1
ATOM 1628 C CA . LYS A 1 213 ? 3.072 -28.241 7.529 1.00 47.66 213 LYS A CA 1
ATOM 1629 C C . LYS A 1 213 ? 3.838 -28.646 8.785 1.00 47.66 213 LYS A C 1
ATOM 1631 O O . LYS A 1 213 ? 4.973 -29.107 8.681 1.00 47.66 213 LYS A O 1
ATOM 1636 N N . SER A 1 214 ? 3.234 -28.438 9.953 1.00 42.16 214 SER A N 1
ATOM 1637 C CA . SER A 1 214 ? 3.772 -28.973 11.201 1.00 42.16 214 SER A CA 1
ATOM 1638 C C . SER A 1 214 ? 3.866 -30.503 11.090 1.00 42.16 214 SER A C 1
ATOM 1640 O O . SER A 1 214 ? 2.961 -31.097 10.492 1.00 42.16 214 SER A O 1
ATOM 1642 N N . PRO A 1 215 ? 4.959 -31.111 11.583 1.00 56.75 215 PRO A N 1
ATOM 1643 C CA . PRO A 1 215 ? 5.174 -32.555 11.518 1.00 56.75 215 PRO A CA 1
ATOM 1644 C C . PRO A 1 215 ? 4.123 -33.348 12.301 1.00 56.75 215 PRO A C 1
ATOM 1646 O O . PRO A 1 215 ? 3.590 -32.809 13.300 1.00 56.75 215 PRO A O 1
#

Foldseek 3Di:
DDFDDFAPQDADPVRHGDDADVQRDPVNDDDDDDDPVVVVLLPPPPPPPDPPPPPPDVPAAQEPPCLLVNLLVQLLVCLLVPDALVRSLVVSVVCQVVHYVVGDDSVSSSVSSVVNNVDHHNCVVVCVVPDDDCVVVPPVPPVPPDPDDDPDPPDDDPDDQDDLVPDDPVCSVVLVVVCVVVVHRSVVSRVVVVVVVVVSSPPSDDDHPDPPPDD